Protein AF-A0A7R9UQ95-F1 (afdb_monomer)

Foldseek 3Di:
DAAEEDWLAPFQQAAQSCHHQDDPPCPRVDDFDKDQADFDPVHPVPPCPPPALVAAFDDPHDDHGQGDGNRIGTEGHADPPRLVVSLLSLLQVLLVRVVPVYYDYQDCADDGYLRNHPVSCCVSVSAPPPSPDDDPCSVCSCVCLVVLQKFKFFDPDFDPVLLLVLLVVLCPDPPDDDPLNPDDPVSCSLCSRVSLSVSCSVCVVVVDDSCSVPGIDMDGNVVDDDDPSVDPDDDDDDDPPDDPDDDDDDDDDDDD

Organism: Diacronema lutheri (NCBI:txid2081491)

Structure (mmCIF, N/CA/C/O backbone):
data_AF-A0A7R9UQ95-F1
#
_entry.id   AF-A0A7R9UQ95-F1
#
loop_
_atom_site.group_PDB
_atom_site.id
_atom_site.type_symbol
_atom_site.label_atom_id
_atom_site.label_alt_id
_atom_site.label_comp_id
_atom_site.label_asym_id
_atom_site.label_entity_id
_atom_site.label_seq_id
_atom_site.pdbx_PDB_ins_code
_atom_site.Cartn_x
_atom_site.Cartn_y
_atom_site.Cartn_z
_atom_site.occupancy
_atom_site.B_iso_or_equiv
_atom_site.auth_seq_id
_atom_site.auth_comp_id
_atom_site.auth_asym_id
_atom_site.auth_atom_id
_atom_site.pdbx_PDB_model_num
ATOM 1 N N . VAL A 1 1 ? -18.976 -2.034 -13.160 1.00 88.00 1 VAL A N 1
ATOM 2 C CA . VAL A 1 1 ? -17.780 -1.161 -13.051 1.00 88.00 1 VAL A CA 1
ATOM 3 C C . VAL A 1 1 ? -16.566 -2.061 -13.145 1.00 88.00 1 VAL A C 1
ATOM 5 O O . VAL A 1 1 ? -16.577 -3.102 -12.499 1.00 88.00 1 VAL A O 1
ATOM 8 N N . VAL A 1 2 ? -15.575 -1.698 -13.960 1.00 93.94 2 VAL A N 1
ATOM 9 C CA . VAL A 1 2 ? -14.297 -2.421 -14.075 1.00 93.94 2 VAL A CA 1
ATOM 10 C C . VAL A 1 2 ? -13.217 -1.595 -13.384 1.00 93.94 2 VAL A C 1
ATOM 12 O O . VAL A 1 2 ? -13.191 -0.376 -13.551 1.00 93.94 2 VAL A O 1
ATOM 15 N N . VAL A 1 3 ? -12.331 -2.241 -12.626 1.00 95.94 3 VAL A N 1
ATOM 16 C CA . VAL A 1 3 ? -11.159 -1.576 -12.039 1.00 95.94 3 VAL A CA 1
ATOM 17 C C . VAL A 1 3 ? -10.068 -1.485 -13.105 1.00 95.94 3 VAL A C 1
ATOM 19 O O . VAL A 1 3 ? -9.351 -2.451 -13.351 1.00 95.94 3 VAL A O 1
ATOM 22 N N . GLY A 1 4 ? -10.003 -0.342 -13.791 1.00 96.31 4 GLY A N 1
ATOM 23 C CA . GLY A 1 4 ? -9.143 -0.147 -14.964 1.00 96.31 4 GLY A CA 1
ATOM 24 C C . GLY A 1 4 ? -7.644 -0.121 -14.668 1.00 96.31 4 GLY A C 1
ATOM 25 O O . GLY A 1 4 ? -6.864 -0.485 -15.536 1.00 96.31 4 GLY A O 1
ATOM 26 N N . GLU A 1 5 ? -7.243 0.277 -13.461 1.00 97.38 5 GLU A N 1
ATOM 27 C CA . GLU A 1 5 ? -5.839 0.316 -13.050 1.00 97.38 5 GLU A CA 1
ATOM 28 C C . GLU A 1 5 ? -5.728 0.080 -11.542 1.00 97.38 5 GLU A C 1
ATOM 30 O O . GLU A 1 5 ? -6.484 0.646 -10.748 1.00 97.38 5 GLU A O 1
ATOM 35 N N . TRP A 1 6 ? -4.783 -0.770 -11.144 1.00 97.25 6 TRP A N 1
ATOM 36 C CA . TRP A 1 6 ? -4.369 -0.973 -9.756 1.00 97.25 6 TRP A CA 1
ATOM 37 C C . TRP A 1 6 ? -3.008 -1.676 -9.709 1.00 97.25 6 TRP A C 1
ATOM 39 O O . TRP A 1 6 ? -2.662 -2.411 -10.628 1.00 97.25 6 TRP A O 1
ATOM 49 N N . SER A 1 7 ? -2.260 -1.504 -8.621 1.00 97.69 7 SER A N 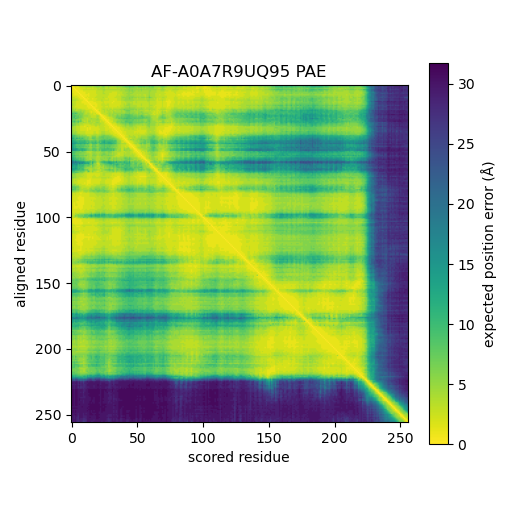1
ATOM 50 C CA . SER A 1 7 ? -0.977 -2.184 -8.390 1.00 97.69 7 SER A CA 1
ATOM 51 C C . SER A 1 7 ? -0.900 -2.760 -6.971 1.00 97.69 7 SER A C 1
ATOM 53 O O . SER A 1 7 ? -1.863 -2.681 -6.198 1.00 97.69 7 SER A O 1
ATOM 55 N N . LEU A 1 8 ? 0.235 -3.351 -6.597 1.00 97.06 8 LEU A N 1
ATOM 56 C CA . LEU A 1 8 ? 0.509 -3.819 -5.232 1.00 97.06 8 LEU A CA 1
ATOM 57 C C . LEU A 1 8 ? 1.325 -2.819 -4.408 1.00 97.06 8 LEU A C 1
ATOM 59 O O . LEU A 1 8 ? 1.652 -3.107 -3.258 1.00 97.06 8 LEU A O 1
ATOM 63 N N . ALA A 1 9 ? 1.650 -1.661 -4.980 1.00 94.94 9 ALA A N 1
ATOM 64 C CA . ALA A 1 9 ? 2.451 -0.657 -4.308 1.00 94.94 9 ALA A CA 1
ATOM 65 C C . ALA A 1 9 ? 1.693 -0.036 -3.129 1.00 94.94 9 ALA A C 1
ATOM 67 O O . ALA A 1 9 ? 0.482 0.201 -3.188 1.00 94.94 9 ALA A O 1
ATOM 68 N N . THR A 1 10 ? 2.426 0.202 -2.045 1.00 92.25 10 THR A N 1
ATOM 69 C CA . THR A 1 10 ? 1.928 0.800 -0.793 1.00 92.25 10 THR A CA 1
ATOM 70 C C . THR A 1 10 ? 2.664 2.085 -0.431 1.00 92.25 10 THR A C 1
ATOM 72 O O . THR A 1 10 ? 2.375 2.698 0.591 1.00 92.25 10 THR A O 1
ATOM 75 N N . ASP A 1 11 ? 3.635 2.463 -1.249 1.00 90.81 11 ASP A N 1
ATOM 76 C CA . ASP A 1 11 ? 4.406 3.687 -1.160 1.00 90.81 11 ASP A CA 1
ATOM 77 C C . ASP A 1 11 ? 4.623 4.223 -2.584 1.00 90.81 11 ASP A C 1
ATOM 79 O O . ASP A 1 11 ? 4.045 3.721 -3.552 1.00 90.81 11 ASP A O 1
ATOM 83 N N . ASN A 1 12 ? 5.397 5.293 -2.699 1.00 90.50 12 ASN A N 1
ATOM 84 C CA . ASN A 1 12 ? 5.690 5.956 -3.959 1.00 90.50 12 ASN A CA 1
ATOM 85 C C . ASN A 1 12 ? 7.206 6.068 -4.191 1.00 90.50 12 ASN A C 1
ATOM 87 O O . ASN A 1 12 ? 7.690 7.062 -4.739 1.00 90.50 12 ASN A O 1
ATOM 91 N N . CYS A 1 13 ? 7.948 5.073 -3.704 1.00 91.88 13 CYS A N 1
ATOM 92 C CA . CYS A 1 13 ? 9.399 5.028 -3.796 1.00 91.88 13 CYS A CA 1
ATOM 93 C C . CYS A 1 13 ? 9.913 4.595 -5.163 1.00 91.88 13 CYS A C 1
ATOM 95 O O . CYS A 1 13 ? 11.070 4.881 -5.474 1.00 91.88 13 CYS A O 1
ATOM 97 N N . ALA A 1 14 ? 9.058 3.961 -5.969 1.00 92.88 14 ALA A N 1
ATOM 98 C CA . ALA A 1 14 ? 9.357 3.640 -7.351 1.00 92.88 14 ALA A CA 1
ATOM 99 C C . ALA A 1 14 ? 9.972 4.833 -8.093 1.00 92.88 14 ALA A C 1
ATOM 101 O O . ALA A 1 14 ? 9.391 5.925 -8.156 1.00 92.88 14 ALA A O 1
ATOM 102 N N . MET A 1 15 ? 11.171 4.614 -8.637 1.00 91.50 15 MET A N 1
ATOM 103 C CA . MET A 1 15 ? 11.940 5.662 -9.298 1.00 91.50 15 MET A CA 1
ATOM 104 C C . MET A 1 15 ? 11.117 6.325 -10.403 1.00 91.50 15 MET A C 1
ATOM 106 O O . MET A 1 15 ? 10.600 5.665 -11.304 1.00 91.50 15 MET A O 1
ATOM 110 N N . TRP A 1 16 ? 11.010 7.649 -10.321 1.00 90.69 16 TRP A N 1
ATOM 111 C CA . TRP A 1 16 ? 10.299 8.509 -11.267 1.00 90.69 16 TRP A CA 1
ATOM 112 C C . TRP A 1 16 ? 8.799 8.247 -11.417 1.00 90.69 16 TRP A C 1
ATOM 114 O O . TRP A 1 16 ? 8.189 8.741 -12.366 1.00 90.69 16 TRP A O 1
ATOM 124 N N . LEU A 1 17 ? 8.172 7.543 -10.469 1.00 91.38 17 LEU A N 1
ATOM 125 C CA . LEU A 1 17 ? 6.725 7.305 -10.474 1.00 91.38 17 LEU A CA 1
ATOM 126 C C . LEU A 1 17 ? 5.919 8.609 -10.576 1.00 91.38 17 LEU A C 1
ATOM 128 O O . LEU A 1 17 ? 4.918 8.671 -11.284 1.00 91.38 17 LEU A O 1
ATOM 132 N N . ASN A 1 18 ? 6.382 9.651 -9.885 1.00 89.44 18 ASN A N 1
ATOM 133 C CA . ASN A 1 18 ? 5.732 10.961 -9.839 1.00 89.44 18 ASN A CA 1
ATOM 134 C C . ASN A 1 18 ? 6.322 11.973 -10.837 1.00 89.44 18 ASN A C 1
ATOM 136 O O . ASN A 1 18 ? 5.889 13.124 -10.862 1.00 89.44 18 ASN A O 1
ATOM 140 N N . GLY A 1 19 ? 7.284 11.558 -11.664 1.00 87.94 19 GLY A N 1
ATOM 141 C CA . GLY A 1 19 ? 7.957 12.412 -12.638 1.00 87.94 19 GLY A CA 1
ATOM 142 C C . GLY A 1 19 ? 9.456 12.133 -12.736 1.00 87.94 19 GLY A C 1
ATOM 143 O O . GLY A 1 19 ? 10.094 11.683 -11.787 1.00 87.94 19 GLY A O 1
ATOM 144 N N . SER A 1 20 ? 10.035 12.413 -13.904 1.00 87.94 20 SER A N 1
ATOM 145 C CA . SER A 1 20 ? 11.472 12.237 -14.149 1.00 87.94 20 SER A CA 1
ATOM 146 C C . SER A 1 20 ? 12.301 13.064 -13.166 1.00 87.94 20 SER A C 1
ATOM 148 O O . SER A 1 20 ? 12.208 14.289 -13.176 1.00 87.94 20 SER A O 1
ATOM 150 N N . ASN A 1 21 ? 13.139 12.393 -12.367 1.00 86.31 21 ASN A N 1
ATOM 151 C CA . ASN A 1 21 ? 13.945 12.986 -11.290 1.00 86.31 21 ASN A CA 1
ATOM 152 C C . ASN A 1 21 ? 13.140 13.917 -10.367 1.00 86.31 21 ASN A C 1
ATOM 154 O O . ASN A 1 21 ? 13.656 14.931 -9.891 1.00 86.31 21 ASN A O 1
ATOM 158 N N . ASP A 1 22 ? 11.867 13.587 -10.141 1.00 86.25 22 ASP A N 1
ATOM 159 C CA . ASP A 1 22 ? 10.954 14.399 -9.350 1.00 86.25 22 ASP A CA 1
ATOM 160 C C . ASP A 1 22 ? 10.088 13.536 -8.433 1.00 86.25 22 ASP A C 1
ATOM 162 O O . ASP A 1 22 ? 9.817 12.359 -8.682 1.00 86.25 22 ASP A O 1
ATOM 166 N N . ASN A 1 23 ? 9.624 14.159 -7.362 1.00 84.44 23 ASN A N 1
ATOM 167 C CA . ASN A 1 23 ? 8.557 13.665 -6.525 1.00 84.44 23 ASN A CA 1
ATOM 168 C C . ASN A 1 23 ? 7.659 14.840 -6.121 1.00 84.44 23 ASN A C 1
ATOM 170 O O . ASN A 1 23 ? 8.091 15.990 -6.100 1.00 84.44 23 ASN A O 1
ATOM 174 N N . LEU A 1 24 ? 6.409 14.569 -5.760 1.00 82.06 24 LEU A N 1
ATOM 175 C CA . LEU A 1 24 ? 5.539 15.626 -5.247 1.00 82.06 24 LEU A CA 1
ATOM 176 C C . LEU A 1 24 ? 6.116 16.196 -3.933 1.00 82.06 24 LEU A C 1
ATOM 178 O O . LEU A 1 24 ? 6.707 15.449 -3.149 1.00 82.06 24 LEU A O 1
ATOM 182 N N . PRO A 1 25 ? 5.936 17.494 -3.629 1.00 82.62 25 PRO A N 1
ATOM 183 C CA . PRO A 1 25 ? 6.355 18.047 -2.344 1.00 82.62 25 PRO A CA 1
ATOM 184 C C . PRO A 1 25 ? 5.788 17.249 -1.160 1.00 82.62 25 PRO A C 1
ATOM 186 O O . PRO A 1 25 ? 4.591 16.968 -1.107 1.00 82.62 25 PRO A O 1
ATOM 189 N N . GLY A 1 26 ? 6.650 16.889 -0.204 1.00 80.06 26 GLY A N 1
ATOM 190 C CA . GLY A 1 26 ? 6.284 16.044 0.942 1.00 80.06 26 GLY A CA 1
ATOM 191 C C . GLY A 1 26 ? 6.351 14.537 0.676 1.00 80.06 26 GLY A C 1
ATOM 192 O O . GLY A 1 26 ? 6.006 13.756 1.559 1.00 80.06 26 GLY A O 1
ATOM 193 N N . TYR A 1 27 ? 6.816 14.135 -0.507 1.00 83.25 27 TYR A N 1
ATOM 194 C CA . TYR A 1 27 ? 7.020 12.746 -0.882 1.00 83.25 27 TYR A CA 1
ATOM 195 C C . TYR A 1 27 ? 8.497 12.439 -1.214 1.00 83.25 27 TYR A C 1
ATOM 197 O O . TYR A 1 27 ? 9.224 13.330 -1.662 1.00 83.25 27 TYR A O 1
ATOM 205 N N . PRO A 1 28 ? 8.943 11.178 -1.050 1.00 83.81 28 PRO A N 1
ATOM 206 C CA . PRO A 1 28 ? 8.192 10.049 -0.495 1.00 83.81 28 PRO A CA 1
ATOM 207 C C . PRO A 1 28 ? 7.923 10.225 1.008 1.00 83.81 28 PRO A C 1
ATOM 209 O O . PRO A 1 28 ? 8.722 10.814 1.728 1.00 83.81 28 PRO A O 1
ATOM 212 N N . VAL A 1 29 ? 6.771 9.736 1.480 1.00 81.00 29 VAL A N 1
ATOM 213 C CA . VAL A 1 29 ? 6.376 9.841 2.906 1.00 81.00 29 VAL A CA 1
ATOM 214 C C . VAL A 1 29 ? 7.175 8.864 3.779 1.00 81.00 29 VAL A C 1
ATOM 216 O O . VAL A 1 29 ? 7.261 9.019 4.995 1.00 81.00 29 VAL A O 1
ATOM 219 N N . VAL A 1 30 ? 7.768 7.846 3.156 1.00 85.06 30 VAL A N 1
ATOM 220 C CA . VAL A 1 30 ? 8.596 6.829 3.803 1.00 85.06 30 VAL A CA 1
ATOM 221 C C . VAL A 1 30 ? 10.005 6.844 3.225 1.00 85.06 30 VAL A C 1
ATOM 223 O O . VAL A 1 30 ? 10.204 7.182 2.060 1.00 85.06 30 VAL A O 1
ATOM 226 N N . ASP A 1 31 ? 10.980 6.413 4.025 1.00 88.38 31 ASP A N 1
ATOM 227 C CA . ASP A 1 31 ? 12.337 6.182 3.534 1.00 88.38 31 ASP A CA 1
ATOM 228 C C . ASP A 1 31 ? 12.359 5.013 2.542 1.00 88.38 31 ASP A C 1
ATOM 230 O O . ASP A 1 31 ? 12.016 3.878 2.892 1.00 88.38 31 ASP A O 1
ATOM 234 N N . CYS A 1 32 ? 12.779 5.295 1.311 1.00 91.62 32 CYS A N 1
ATOM 235 C CA . CYS A 1 32 ? 12.860 4.309 0.239 1.00 91.62 32 CYS A CA 1
ATOM 236 C C . CYS A 1 32 ? 14.058 3.374 0.385 1.00 91.62 32 CYS A C 1
ATOM 238 O O . CYS A 1 32 ? 15.106 3.747 0.928 1.00 91.62 32 CYS A O 1
ATOM 240 N N . ALA A 1 33 ? 13.916 2.167 -0.163 1.00 93.06 33 ALA A N 1
ATOM 241 C CA . ALA A 1 33 ? 15.043 1.271 -0.356 1.00 93.06 33 ALA A CA 1
ATOM 242 C C . ALA A 1 33 ? 15.836 1.662 -1.610 1.00 93.06 33 ALA A C 1
ATOM 244 O O . ALA A 1 33 ? 15.404 2.487 -2.412 1.00 93.06 33 ALA A O 1
ATOM 245 N N . TRP A 1 34 ? 17.029 1.085 -1.752 1.00 92.62 34 TRP A N 1
ATOM 246 C CA . TRP A 1 34 ? 17.948 1.387 -2.843 1.00 92.62 34 TRP A CA 1
ATOM 247 C C . TRP A 1 34 ? 18.516 0.095 -3.407 1.00 92.62 34 TRP A C 1
ATOM 249 O O . TRP A 1 34 ? 18.955 -0.779 -2.657 1.00 92.62 34 TRP A O 1
ATOM 259 N N . VAL A 1 35 ? 18.549 -0.005 -4.730 1.00 93.75 35 VAL A N 1
ATOM 260 C CA . VAL A 1 35 ? 19.215 -1.094 -5.454 1.00 93.75 35 VAL A CA 1
ATOM 261 C C . VAL A 1 35 ? 20.252 -0.519 -6.394 1.00 93.75 35 VAL A C 1
ATOM 263 O O . VAL A 1 35 ? 20.208 0.658 -6.752 1.00 93.75 35 VAL A O 1
ATOM 266 N N . ARG A 1 36 ? 21.211 -1.345 -6.801 1.00 92.81 36 ARG A N 1
ATOM 267 C CA . ARG A 1 36 ? 22.157 -0.935 -7.828 1.00 92.81 36 ARG A CA 1
ATOM 268 C C . ARG A 1 36 ? 21.388 -0.665 -9.122 1.00 92.81 36 ARG A C 1
ATOM 270 O O . ARG A 1 36 ? 20.613 -1.520 -9.546 1.00 92.81 36 ARG A O 1
ATOM 277 N N . CYS A 1 37 ? 21.595 0.503 -9.729 1.00 90.56 37 CYS A N 1
ATOM 278 C CA . CYS A 1 37 ? 20.942 0.811 -10.995 1.00 90.56 37 CYS A CA 1
ATOM 279 C C . CYS A 1 37 ? 21.352 -0.218 -12.062 1.00 90.56 37 CYS A C 1
ATOM 281 O O . CYS A 1 37 ? 22.528 -0.603 -12.113 1.00 90.56 37 CYS A O 1
ATOM 283 N N . PRO A 1 38 ? 20.406 -0.671 -12.900 1.00 89.00 38 PRO A N 1
ATOM 284 C CA . PRO A 1 38 ? 20.689 -1.649 -13.933 1.00 89.00 38 PRO A CA 1
ATOM 285 C C . PRO A 1 38 ? 21.594 -1.034 -15.011 1.00 89.00 38 PRO A C 1
ATOM 287 O O . PRO A 1 38 ? 21.645 0.194 -15.159 1.00 89.00 38 PRO A O 1
ATOM 290 N N . PRO A 1 39 ? 22.318 -1.867 -15.774 1.00 86.62 39 PRO A N 1
ATOM 291 C CA . PRO A 1 39 ? 23.033 -1.386 -16.944 1.00 86.62 39 PRO A CA 1
ATOM 292 C C . PRO A 1 39 ? 22.049 -0.777 -17.959 1.00 86.62 39 PRO A C 1
ATOM 294 O O . PRO A 1 39 ? 20.903 -1.230 -18.047 1.00 86.62 39 PRO A O 1
ATOM 297 N N . PRO A 1 40 ? 22.476 0.230 -18.740 1.00 85.25 40 PRO A N 1
ATOM 298 C CA . PRO A 1 40 ? 21.649 0.804 -19.794 1.00 85.25 40 PRO A CA 1
ATOM 299 C C . PRO A 1 40 ? 21.191 -0.258 -20.789 1.00 85.25 40 PRO A C 1
ATOM 301 O O . PRO A 1 40 ? 21.988 -1.069 -21.263 1.00 85.25 40 PRO A O 1
ATOM 304 N N . TYR A 1 41 ? 19.918 -0.192 -21.178 1.00 82.38 41 TYR A N 1
ATOM 305 C CA . TYR A 1 41 ? 19.364 -1.066 -22.211 1.00 82.38 41 TYR A CA 1
ATOM 306 C C . TYR A 1 41 ? 20.105 -0.929 -23.555 1.00 82.38 41 TYR A C 1
ATOM 308 O O . TYR A 1 41 ? 20.250 -1.912 -24.277 1.00 82.38 41 TYR A O 1
ATOM 316 N N . MET A 1 42 ? 20.611 0.269 -23.877 1.00 85.62 42 MET A N 1
ATOM 317 C CA . MET A 1 42 ? 21.339 0.540 -25.126 1.00 85.62 42 MET A CA 1
ATOM 318 C C . MET A 1 42 ? 22.865 0.335 -25.008 1.00 85.62 42 MET A C 1
ATOM 320 O O . MET A 1 42 ? 23.587 0.643 -25.952 1.00 85.62 42 MET A O 1
ATOM 324 N N . GLY A 1 43 ? 23.366 -0.187 -23.880 1.00 84.06 43 GLY A N 1
ATOM 325 C CA . GLY A 1 43 ? 24.800 -0.385 -23.631 1.00 84.06 43 GLY A CA 1
ATOM 326 C C . GLY A 1 43 ? 25.563 0.892 -23.243 1.00 84.06 43 GLY A C 1
ATOM 327 O O . GLY A 1 43 ? 24.968 1.949 -23.033 1.00 84.06 43 GLY A O 1
ATOM 328 N N . ASP A 1 44 ? 26.891 0.782 -23.139 1.00 81.81 44 ASP A N 1
ATOM 329 C CA . ASP A 1 44 ? 27.788 1.818 -22.582 1.00 81.81 44 ASP A CA 1
ATOM 330 C C . ASP A 1 44 ? 27.833 3.125 -23.392 1.00 81.81 44 ASP A C 1
ATOM 332 O O . ASP A 1 44 ? 28.317 4.150 -22.916 1.00 81.81 44 ASP A O 1
ATOM 336 N N . GLU A 1 45 ? 27.327 3.108 -24.625 1.00 82.94 45 GLU A N 1
ATOM 337 C CA . GLU A 1 45 ? 27.243 4.295 -25.479 1.00 82.94 45 GLU A CA 1
ATOM 338 C C . GLU A 1 45 ? 26.085 5.225 -25.081 1.00 82.94 45 GLU A C 1
ATOM 340 O O . GLU A 1 45 ? 26.027 6.365 -25.546 1.00 82.94 45 GLU A O 1
ATOM 345 N N . GLN A 1 46 ? 25.159 4.765 -24.228 1.00 85.00 46 GLN A N 1
ATOM 346 C CA . GLN A 1 46 ? 24.009 5.551 -23.792 1.00 85.00 46 GLN A CA 1
ATOM 347 C C . GLN A 1 46 ? 24.461 6.735 -22.915 1.00 85.00 46 GLN A C 1
ATOM 349 O O . GLN A 1 46 ? 24.941 6.527 -21.797 1.00 85.00 46 GLN A O 1
ATOM 354 N N . PRO A 1 47 ? 24.278 7.995 -23.359 1.00 82.06 47 PRO A N 1
ATOM 355 C CA . PRO A 1 47 ? 24.763 9.147 -22.610 1.00 82.06 47 PRO A CA 1
ATOM 356 C C . PRO A 1 47 ? 24.138 9.228 -21.216 1.00 82.06 47 PRO A C 1
ATOM 358 O O . PRO A 1 47 ? 22.919 9.155 -21.066 1.00 82.06 47 PRO A O 1
ATOM 361 N N . GLY A 1 48 ? 24.977 9.414 -20.195 1.00 77.50 48 GLY A N 1
ATOM 362 C CA . GLY A 1 48 ? 24.525 9.544 -18.807 1.00 77.50 48 GLY A CA 1
ATOM 363 C C . GLY A 1 48 ? 24.027 8.240 -18.175 1.00 77.50 48 GLY A C 1
ATOM 364 O O . GLY A 1 48 ? 23.358 8.296 -17.146 1.00 77.50 48 GLY A O 1
ATOM 365 N N . CYS A 1 49 ? 24.321 7.080 -18.772 1.00 80.31 49 CYS A N 1
ATOM 366 C CA . CYS A 1 49 ? 24.011 5.771 -18.205 1.00 80.31 49 CYS A CA 1
ATOM 367 C C . CYS A 1 49 ? 25.240 4.833 -18.251 1.00 80.31 49 CYS A C 1
ATOM 369 O O . CYS A 1 49 ? 25.972 4.855 -19.236 1.00 80.31 49 CYS A O 1
ATOM 371 N N . PRO A 1 50 ? 25.455 3.985 -17.226 1.00 80.25 50 PRO A N 1
ATOM 372 C CA . PRO A 1 50 ? 24.731 3.969 -15.954 1.00 80.25 50 PRO A CA 1
ATOM 373 C C . PRO A 1 50 ? 24.984 5.259 -15.148 1.00 80.25 50 PRO A C 1
ATOM 375 O O . PRO A 1 50 ? 25.921 6.000 -15.455 1.00 80.25 50 PRO A O 1
ATOM 378 N N . PRO A 1 51 ? 24.160 5.559 -14.129 1.00 85.31 51 PRO A N 1
ATOM 379 C CA . PRO A 1 51 ? 24.392 6.724 -13.286 1.00 85.31 51 PRO A CA 1
ATOM 380 C C . PRO A 1 51 ? 25.792 6.684 -12.663 1.00 85.31 51 PRO A C 1
ATOM 382 O O . PRO A 1 51 ? 26.196 5.677 -12.082 1.00 85.31 51 PRO A O 1
ATOM 385 N N . ASP A 1 52 ? 26.509 7.802 -12.769 1.00 85.12 52 ASP A N 1
ATOM 386 C CA . ASP A 1 52 ? 27.862 7.985 -12.233 1.00 85.12 52 ASP A CA 1
ATOM 387 C C . ASP A 1 52 ? 27.940 7.648 -10.730 1.00 85.12 52 ASP A C 1
ATOM 389 O O . ASP A 1 52 ? 27.189 8.188 -9.911 1.00 85.12 52 ASP A O 1
ATOM 393 N N . GLU A 1 53 ? 28.866 6.760 -10.367 1.00 89.94 53 GLU A N 1
ATOM 394 C CA . GLU A 1 53 ? 29.073 6.295 -8.993 1.00 89.94 53 GLU A CA 1
ATOM 395 C C . GLU A 1 53 ? 29.650 7.358 -8.061 1.00 89.94 53 GLU A C 1
ATOM 397 O O . GLU A 1 53 ? 29.459 7.280 -6.850 1.00 89.94 53 GLU A O 1
ATOM 402 N N . ALA A 1 54 ? 30.346 8.357 -8.603 1.00 89.75 54 ALA A N 1
ATOM 403 C CA . ALA A 1 54 ? 30.970 9.414 -7.819 1.00 89.75 54 ALA A CA 1
ATOM 404 C C . ALA A 1 54 ? 30.017 10.588 -7.542 1.00 89.75 54 ALA A C 1
ATOM 406 O O . ALA A 1 54 ? 30.354 11.485 -6.765 1.00 89.75 54 ALA A O 1
ATOM 407 N N . LYS A 1 55 ? 28.835 10.612 -8.172 1.00 88.19 55 LYS A N 1
ATOM 408 C CA . LYS A 1 55 ? 27.905 11.745 -8.099 1.00 88.19 55 LYS A CA 1
ATOM 409 C C . LYS A 1 55 ? 26.714 11.457 -7.199 1.00 88.19 55 LYS A C 1
ATOM 411 O O . LYS A 1 55 ? 26.022 10.457 -7.366 1.00 88.19 55 LYS A O 1
ATOM 416 N N . ALA A 1 56 ? 26.458 12.400 -6.292 1.00 86.25 56 ALA A N 1
ATOM 417 C CA . ALA A 1 56 ? 25.348 12.346 -5.353 1.00 86.25 56 ALA A CA 1
ATOM 418 C C . ALA A 1 56 ? 23.995 12.397 -6.060 1.00 86.25 56 ALA A C 1
ATOM 420 O O . ALA A 1 56 ? 23.244 11.457 -5.956 1.00 86.25 56 ALA A O 1
ATOM 421 N N . GLU A 1 57 ? 23.675 13.436 -6.820 1.00 84.25 57 GLU A N 1
ATOM 422 C CA . GLU A 1 57 ? 22.425 13.488 -7.582 1.00 84.25 57 GLU A CA 1
ATOM 423 C C . GLU A 1 57 ? 22.744 13.949 -9.000 1.00 84.25 57 GLU A C 1
ATOM 425 O O . GLU A 1 57 ? 23.621 14.794 -9.208 1.00 84.25 57 GLU A O 1
ATOM 430 N N . GLN A 1 58 ? 22.072 13.361 -9.989 1.00 77.25 58 GLN A N 1
ATOM 431 C CA . GLN A 1 58 ? 22.303 13.646 -11.405 1.00 77.25 58 GLN A CA 1
ATOM 432 C C . GLN A 1 58 ? 21.048 14.252 -12.026 1.00 77.25 58 GLN A C 1
ATOM 434 O O . GLN A 1 58 ? 19.982 13.645 -12.012 1.00 77.25 58 GLN A O 1
ATOM 439 N N . GLY A 1 59 ? 21.184 15.484 -12.522 1.00 71.38 59 GLY A N 1
ATOM 440 C CA . GLY A 1 59 ? 20.078 16.246 -13.090 1.00 71.38 59 GLY A CA 1
ATOM 441 C C . GLY A 1 59 ? 19.651 15.753 -14.480 1.00 71.38 59 GLY A C 1
ATOM 442 O O . GLY A 1 59 ? 20.330 14.910 -15.071 1.00 71.38 59 GLY A O 1
ATOM 443 N N . PRO A 1 60 ? 18.557 16.305 -15.037 1.00 74.88 60 PRO A N 1
ATOM 444 C CA . PRO A 1 60 ? 17.760 17.428 -14.515 1.00 74.88 60 PRO A CA 1
ATOM 445 C C . PRO A 1 60 ? 16.979 17.061 -13.247 1.00 74.88 60 PRO A C 1
ATOM 447 O O . PRO A 1 60 ? 16.645 15.899 -13.086 1.00 74.88 60 PRO A O 1
ATOM 450 N N . PHE A 1 61 ? 16.706 18.021 -12.358 1.00 79.94 61 PHE A N 1
ATOM 451 C CA . PHE A 1 61 ? 15.982 17.792 -11.099 1.00 79.94 61 PHE A CA 1
ATOM 452 C C . PHE A 1 61 ? 14.595 18.421 -11.140 1.00 79.94 61 PHE A C 1
ATOM 454 O O . PHE A 1 61 ? 14.429 19.520 -11.675 1.00 79.94 61 PHE A O 1
ATOM 461 N N . GLY A 1 62 ? 13.628 17.739 -10.540 1.00 75.62 62 GLY A N 1
ATOM 462 C CA . GLY A 1 62 ? 12.341 18.316 -10.199 1.00 75.62 62 GLY A CA 1
ATOM 463 C C . GLY A 1 62 ? 12.331 18.965 -8.813 1.00 75.62 62 GLY A C 1
ATOM 464 O O . GLY A 1 62 ? 13.342 19.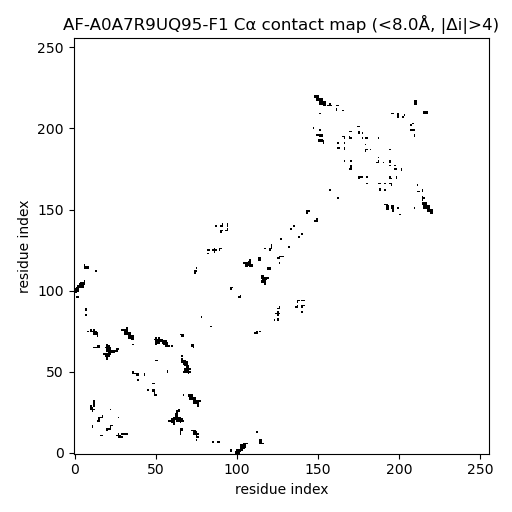466 -8.321 1.00 75.62 62 GLY A O 1
ATOM 465 N N . THR A 1 63 ? 11.160 18.977 -8.188 1.00 77.56 63 THR A N 1
ATOM 466 C CA . THR A 1 63 ? 10.897 19.548 -6.861 1.00 77.56 63 THR A CA 1
ATOM 467 C C . THR A 1 63 ? 11.117 18.582 -5.692 1.00 77.56 63 THR A C 1
ATOM 469 O O . THR A 1 63 ? 11.363 19.039 -4.575 1.00 77.56 63 THR A O 1
ATOM 472 N N . GLY A 1 64 ? 11.031 17.272 -5.925 1.00 75.06 64 GLY A N 1
ATOM 473 C CA . GLY A 1 64 ? 11.167 16.225 -4.912 1.00 75.06 64 GLY A CA 1
ATOM 474 C C . GLY A 1 64 ? 12.254 15.196 -5.225 1.00 75.06 64 GLY A C 1
ATOM 475 O O . GLY A 1 64 ? 12.810 15.144 -6.321 1.00 75.06 64 GLY A O 1
ATOM 476 N N . MET A 1 65 ? 12.565 14.353 -4.237 1.00 75.50 65 MET A N 1
ATOM 477 C CA . MET A 1 65 ? 13.654 13.377 -4.326 1.00 75.50 65 MET A CA 1
ATOM 478 C C . MET A 1 65 ? 13.161 12.054 -4.939 1.00 75.50 65 MET A C 1
ATOM 480 O O . MET A 1 65 ? 12.418 11.302 -4.307 1.00 75.50 65 MET A O 1
ATOM 484 N N . SER A 1 66 ? 13.592 11.760 -6.169 1.00 82.38 66 SER A N 1
ATOM 485 C CA . SER A 1 66 ? 13.414 10.455 -6.843 1.00 82.38 66 SER A CA 1
ATOM 486 C C . SER A 1 66 ? 14.589 10.126 -7.785 1.00 82.38 66 SER A C 1
ATOM 488 O O . SER A 1 66 ? 14.460 9.395 -8.762 1.00 82.38 66 SER A O 1
ATOM 490 N N . THR A 1 67 ? 15.755 10.714 -7.524 1.00 86.69 67 THR A N 1
ATOM 491 C CA . THR A 1 67 ? 16.900 10.698 -8.444 1.00 86.69 67 THR A CA 1
ATOM 492 C C . THR A 1 67 ? 17.881 9.571 -8.103 1.00 86.69 67 THR A C 1
ATOM 494 O O . THR A 1 67 ? 18.140 9.333 -6.918 1.00 86.69 67 THR A O 1
ATOM 497 N N . PRO A 1 68 ? 18.485 8.902 -9.106 1.00 89.62 68 PRO A N 1
ATOM 498 C CA . PRO A 1 68 ? 19.625 8.022 -8.879 1.00 89.62 68 PRO A CA 1
ATOM 499 C C . PRO A 1 68 ? 20.786 8.729 -8.171 1.00 89.62 68 PRO A C 1
ATOM 501 O O . PRO A 1 68 ? 21.138 9.861 -8.511 1.00 89.62 68 PRO A O 1
ATOM 504 N N . ARG A 1 69 ? 21.437 8.033 -7.236 1.00 89.69 69 ARG A N 1
ATOM 505 C CA . ARG A 1 69 ? 22.583 8.553 -6.482 1.00 89.69 69 ARG A CA 1
ATOM 506 C C . ARG A 1 69 ? 23.697 7.549 -6.329 1.00 89.69 69 ARG A C 1
ATOM 508 O O . ARG A 1 69 ? 23.451 6.420 -5.923 1.00 89.69 69 ARG A O 1
ATOM 515 N N . TYR A 1 70 ? 24.926 7.956 -6.622 1.00 92.19 70 TYR A N 1
ATOM 516 C CA . TYR A 1 70 ? 26.111 7.107 -6.491 1.00 92.19 70 TYR A CA 1
ATOM 517 C C . TYR A 1 70 ? 25.959 5.742 -7.205 1.00 92.19 70 TYR A C 1
ATOM 519 O O . TYR A 1 70 ? 26.415 4.707 -6.717 1.00 92.19 70 TYR A O 1
ATOM 527 N N . GLY A 1 71 ? 25.264 5.719 -8.349 1.00 90.06 71 GLY A N 1
ATOM 528 C CA . GLY A 1 71 ? 24.927 4.492 -9.087 1.00 90.06 71 GLY A CA 1
ATOM 529 C C . GLY A 1 71 ? 23.823 3.616 -8.462 1.00 90.06 71 GLY A C 1
ATOM 530 O O . GLY A 1 71 ? 23.639 2.472 -8.881 1.00 90.06 71 GLY A O 1
ATOM 531 N N . TRP A 1 72 ? 23.091 4.122 -7.467 1.00 92.19 72 TRP A N 1
ATOM 532 C CA . TRP A 1 72 ? 21.943 3.471 -6.829 1.00 92.19 72 TRP A CA 1
ATOM 533 C C . TRP A 1 72 ? 20.627 4.129 -7.231 1.00 92.19 72 TRP A C 1
ATOM 535 O O . TRP A 1 72 ? 20.537 5.351 -7.326 1.00 92.19 72 TRP A O 1
ATOM 545 N N . CYS A 1 73 ? 19.600 3.310 -7.420 1.00 92.00 73 CYS A N 1
ATOM 546 C CA . CYS A 1 73 ? 18.262 3.708 -7.826 1.00 92.00 73 CYS A CA 1
ATOM 547 C C . CYS A 1 73 ? 17.294 3.464 -6.657 1.00 92.00 73 CYS A C 1
ATOM 549 O O . CYS A 1 73 ? 17.399 2.413 -6.010 1.00 92.00 73 CYS A O 1
ATOM 551 N N . PRO A 1 74 ? 16.394 4.416 -6.350 1.00 92.50 74 PRO A N 1
ATOM 552 C CA . PRO A 1 74 ? 15.388 4.214 -5.319 1.00 92.50 74 PRO A CA 1
ATOM 553 C C . PRO A 1 74 ? 14.362 3.180 -5.790 1.00 92.50 74 PRO A C 1
ATOM 555 O O . PRO A 1 74 ? 14.023 3.146 -6.971 1.00 92.50 74 PRO A O 1
ATOM 558 N N . VAL A 1 75 ? 13.893 2.345 -4.865 1.00 93.88 75 VAL A N 1
ATOM 559 C CA . VAL A 1 75 ? 12.837 1.351 -5.102 1.00 93.88 75 VAL A CA 1
ATOM 560 C C . VAL A 1 75 ? 11.886 1.267 -3.916 1.00 93.88 75 VAL A C 1
ATOM 562 O O . VAL A 1 75 ? 12.203 1.757 -2.821 1.00 93.88 75 VAL A O 1
ATOM 565 N N . ASP A 1 76 ? 10.744 0.611 -4.127 1.00 92.25 76 ASP A N 1
ATOM 566 C CA . ASP A 1 76 ? 9.749 0.312 -3.093 1.00 92.25 76 ASP A CA 1
ATOM 567 C C . ASP A 1 76 ? 10.387 -0.173 -1.779 1.00 92.25 76 ASP A C 1
ATOM 569 O O . ASP A 1 76 ? 11.315 -0.994 -1.756 1.00 92.25 76 ASP A O 1
ATOM 573 N N . ARG A 1 77 ? 9.863 0.305 -0.644 1.00 90.38 77 ARG A N 1
ATOM 574 C CA . ARG A 1 77 ? 10.370 -0.099 0.669 1.00 90.38 77 ARG A CA 1
ATOM 575 C C . ARG A 1 77 ? 9.917 -1.537 0.976 1.00 90.38 77 ARG A C 1
ATOM 577 O O . ARG A 1 77 ? 8.709 -1.796 1.030 1.00 90.38 77 ARG A O 1
ATOM 584 N N . PRO A 1 78 ? 10.839 -2.483 1.246 1.00 86.50 78 PRO A N 1
ATOM 585 C CA . PRO A 1 78 ? 10.458 -3.818 1.674 1.00 86.50 78 PRO A CA 1
ATOM 586 C C . PRO A 1 78 ? 9.999 -3.797 3.134 1.00 86.50 78 PRO A C 1
ATOM 588 O O . PRO A 1 78 ? 10.558 -3.101 3.987 1.00 86.50 78 PRO A O 1
ATOM 591 N N . TRP A 1 79 ? 8.988 -4.603 3.429 1.00 83.50 79 TRP A N 1
ATOM 592 C CA . TRP A 1 79 ? 8.495 -4.844 4.781 1.00 83.50 79 TRP A CA 1
ATOM 593 C C . TRP A 1 79 ? 9.166 -6.107 5.357 1.00 83.50 79 TRP A C 1
ATOM 595 O O . TRP A 1 79 ? 9.603 -6.963 4.588 1.00 83.50 79 TRP A O 1
ATOM 605 N N . PRO A 1 80 ? 9.238 -6.288 6.692 1.00 84.81 80 PRO A N 1
ATOM 606 C CA . PRO A 1 80 ? 9.825 -7.498 7.287 1.00 84.81 80 PRO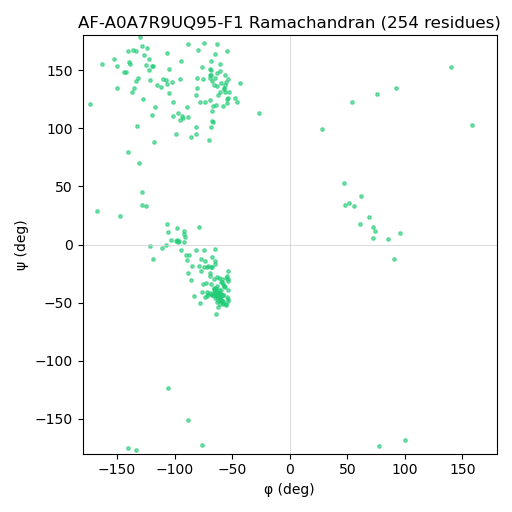 A CA 1
ATOM 607 C C . PRO A 1 80 ? 9.216 -8.823 6.791 1.00 84.81 80 PRO A C 1
ATOM 609 O O . PRO A 1 80 ? 9.895 -9.843 6.784 1.00 84.81 80 PRO A O 1
ATOM 612 N N . ASP A 1 81 ? 7.953 -8.796 6.359 1.00 88.44 81 ASP A N 1
ATOM 613 C CA . ASP A 1 81 ? 7.209 -9.921 5.776 1.00 88.44 81 ASP A CA 1
ATOM 614 C C . ASP A 1 81 ? 6.587 -9.500 4.427 1.00 88.44 81 ASP A C 1
ATOM 616 O O . ASP A 1 81 ? 5.392 -9.682 4.182 1.00 88.44 81 ASP A O 1
ATOM 620 N N . ASP A 1 82 ? 7.383 -8.825 3.584 1.00 91.19 82 ASP A N 1
ATOM 621 C CA . ASP A 1 82 ? 6.913 -8.157 2.360 1.00 91.19 82 ASP A CA 1
ATOM 622 C C . ASP A 1 82 ? 6.145 -9.095 1.432 1.00 91.19 82 ASP A C 1
ATOM 624 O O . ASP A 1 82 ? 5.062 -8.739 0.973 1.00 91.19 82 ASP A O 1
ATOM 628 N N . ASP A 1 83 ? 6.649 -10.310 1.202 1.00 94.44 83 ASP A N 1
ATOM 629 C CA . ASP A 1 83 ? 6.012 -11.251 0.282 1.00 94.44 83 ASP A CA 1
ATOM 630 C C . ASP A 1 83 ? 4.634 -11.698 0.784 1.00 94.44 83 ASP A C 1
ATOM 632 O O . ASP A 1 83 ? 3.655 -11.675 0.031 1.00 94.44 83 ASP A O 1
ATOM 636 N N . ALA A 1 84 ? 4.506 -12.067 2.064 1.00 92.69 84 ALA A N 1
ATOM 637 C CA . ALA A 1 84 ? 3.217 -12.501 2.592 1.00 92.69 84 ALA A CA 1
ATOM 638 C C . ALA A 1 84 ? 2.261 -11.320 2.812 1.00 92.69 84 ALA A C 1
ATOM 640 O O . ALA A 1 84 ? 1.049 -11.469 2.643 1.00 92.69 84 ALA A O 1
ATOM 641 N N . ALA A 1 85 ? 2.760 -10.138 3.188 1.00 91.38 85 ALA A N 1
ATOM 642 C CA . ALA A 1 85 ? 1.958 -8.915 3.253 1.00 91.38 85 ALA A CA 1
ATOM 643 C C . ALA A 1 85 ? 1.417 -8.532 1.866 1.00 91.38 85 ALA A C 1
ATOM 645 O O . ALA A 1 85 ? 0.212 -8.326 1.708 1.00 91.38 85 ALA A O 1
ATOM 646 N N . THR A 1 86 ? 2.277 -8.542 0.850 1.00 96.00 86 THR A N 1
ATOM 647 C CA . THR A 1 86 ? 1.926 -8.215 -0.535 1.00 96.00 86 THR A CA 1
ATOM 648 C C . THR A 1 86 ? 0.969 -9.246 -1.130 1.00 96.00 86 THR A C 1
ATOM 650 O O . THR A 1 86 ? -0.030 -8.873 -1.743 1.00 96.00 86 THR A O 1
ATOM 653 N N . ARG A 1 87 ? 1.180 -10.544 -0.869 1.00 95.50 87 ARG A N 1
ATOM 654 C CA . ARG A 1 87 ? 0.225 -11.600 -1.242 1.00 95.50 87 ARG A CA 1
ATOM 655 C C . ARG A 1 87 ? -1.138 -11.402 -0.576 1.00 95.50 87 ARG A C 1
ATOM 657 O O . ARG A 1 87 ? -2.160 -11.503 -1.247 1.00 95.50 87 ARG A O 1
ATOM 664 N N . ARG A 1 88 ? -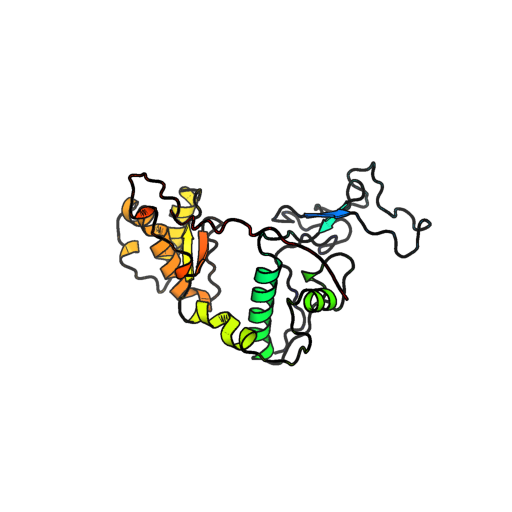1.191 -11.097 0.726 1.00 93.00 88 ARG A N 1
ATOM 665 C CA . ARG A 1 88 ? -2.462 -10.812 1.425 1.00 93.00 88 ARG A CA 1
ATOM 666 C C . ARG A 1 88 ? -3.176 -9.60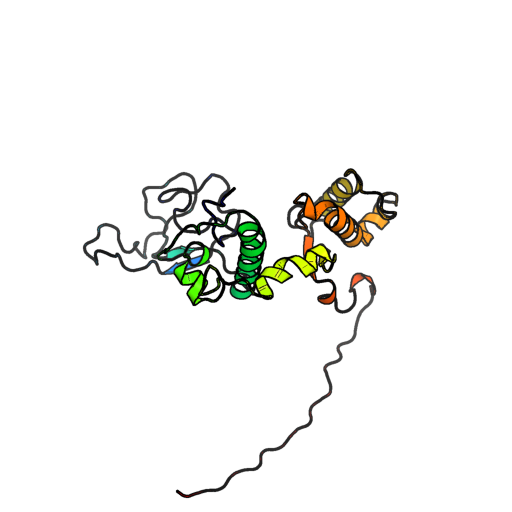3 0.819 1.00 93.00 88 ARG A C 1
ATOM 668 O O . ARG A 1 88 ? -4.384 -9.661 0.607 1.00 93.00 88 ARG A O 1
ATOM 675 N N . LEU A 1 89 ? -2.436 -8.539 0.503 1.00 94.50 89 LEU A N 1
ATOM 676 C CA . LEU A 1 89 ? -2.975 -7.360 -0.176 1.00 94.50 89 LEU A CA 1
ATOM 677 C C . LEU A 1 89 ? -3.551 -7.718 -1.553 1.00 94.50 89 LEU A C 1
ATOM 679 O O . LEU A 1 89 ? -4.667 -7.311 -1.871 1.00 94.50 89 LEU A O 1
ATOM 683 N N . ALA A 1 90 ? -2.821 -8.513 -2.337 1.00 95.94 90 ALA A N 1
ATOM 684 C CA . ALA A 1 90 ? -3.251 -8.986 -3.648 1.00 95.94 90 ALA A CA 1
ATOM 685 C C . ALA A 1 90 ? -4.572 -9.762 -3.569 1.00 95.94 90 ALA A C 1
ATOM 687 O O . ALA A 1 90 ? -5.524 -9.422 -4.266 1.00 95.94 90 ALA A O 1
ATOM 688 N N . LEU A 1 91 ? -4.664 -10.756 -2.680 1.00 95.19 91 LEU A N 1
ATOM 689 C CA . LEU A 1 91 ? -5.860 -11.593 -2.531 1.00 95.19 91 LEU A CA 1
ATOM 690 C C . LEU A 1 91 ? -7.094 -10.779 -2.122 1.00 95.19 91 LEU A C 1
ATOM 692 O O . LEU A 1 91 ? -8.176 -11.009 -2.655 1.00 95.19 91 LEU A O 1
ATOM 696 N N . LYS A 1 92 ? -6.933 -9.786 -1.240 1.00 93.94 92 LYS A N 1
ATOM 697 C CA . LYS A 1 92 ? -8.024 -8.878 -0.850 1.00 93.94 92 LYS A CA 1
ATOM 698 C C . LYS A 1 92 ? -8.487 -7.987 -1.999 1.00 93.94 92 LYS A C 1
ATOM 700 O O . LYS A 1 92 ? -9.687 -7.814 -2.195 1.00 93.94 92 LYS A O 1
ATOM 705 N N . LYS A 1 93 ? -7.551 -7.443 -2.784 1.00 94.81 93 LYS A N 1
ATOM 706 C CA . LYS A 1 93 ? -7.879 -6.664 -3.987 1.00 94.81 93 LYS A CA 1
ATOM 707 C C . LYS A 1 93 ? -8.605 -7.530 -5.018 1.00 94.81 93 LYS A C 1
ATOM 709 O O . LYS A 1 93 ? -9.627 -7.109 -5.545 1.00 94.81 93 LYS A O 1
ATOM 714 N N . LEU A 1 94 ? -8.145 -8.761 -5.241 1.00 94.75 94 LEU A N 1
ATOM 715 C CA . LEU A 1 94 ? -8.819 -9.720 -6.118 1.00 94.75 94 LEU A CA 1
ATOM 716 C C . LEU A 1 94 ? -10.238 -10.036 -5.638 1.00 94.75 94 LEU A C 1
ATOM 718 O O . LEU A 1 94 ? -11.159 -9.939 -6.443 1.00 94.75 94 LEU A O 1
ATOM 722 N N . ASN A 1 95 ? -10.421 -10.323 -4.344 1.00 93.06 95 ASN A N 1
ATOM 723 C CA . ASN A 1 95 ? -11.736 -10.565 -3.743 1.00 93.06 95 ASN A CA 1
ATOM 724 C C . ASN A 1 95 ? -12.704 -9.403 -4.030 1.00 93.06 95 ASN A C 1
ATOM 726 O O . ASN A 1 95 ? -13.810 -9.622 -4.523 1.00 93.06 95 ASN A O 1
ATOM 730 N N . ALA A 1 96 ? -12.249 -8.163 -3.829 1.00 91.25 96 ALA A N 1
ATOM 731 C CA . ALA A 1 96 ? -13.049 -6.972 -4.098 1.00 91.25 96 ALA A CA 1
ATOM 732 C C . ALA A 1 96 ? -13.333 -6.754 -5.598 1.00 91.25 96 ALA A C 1
ATOM 734 O O . ALA A 1 96 ? -14.450 -6.407 -5.981 1.00 91.25 96 ALA A O 1
ATOM 735 N N . PHE A 1 97 ? -12.332 -6.924 -6.466 1.00 92.69 97 PHE A N 1
ATOM 736 C CA . PHE A 1 97 ? -12.424 -6.510 -7.872 1.00 92.69 97 PHE A CA 1
ATOM 737 C C . PHE A 1 97 ? -13.058 -7.565 -8.784 1.00 92.69 97 PHE A C 1
ATOM 739 O O . PHE A 1 97 ? -13.706 -7.223 -9.774 1.00 92.69 97 PHE A O 1
ATOM 746 N N . GLN A 1 98 ? -12.898 -8.850 -8.471 1.00 87.81 98 GLN A N 1
ATOM 747 C CA . GLN A 1 98 ? -13.568 -9.932 -9.198 1.00 87.81 98 GLN A CA 1
ATOM 748 C C . GLN A 1 98 ? -15.048 -10.061 -8.801 1.00 87.81 98 GLN A C 1
ATOM 750 O O . GLN A 1 98 ? -15.841 -10.515 -9.618 1.00 87.81 98 GLN A O 1
ATOM 755 N N . GLY A 1 99 ? -15.446 -9.583 -7.613 1.00 80.06 99 GLY A N 1
ATOM 756 C CA . GLY A 1 99 ? -16.857 -9.482 -7.214 1.00 80.06 99 GLY A CA 1
ATOM 757 C C . GLY A 1 99 ? -17.676 -8.448 -8.005 1.00 80.06 99 GLY A C 1
ATOM 758 O O . GLY A 1 99 ? -18.901 -8.424 -7.892 1.00 80.06 99 GLY A O 1
ATOM 759 N N . VAL A 1 100 ? -17.023 -7.595 -8.808 1.00 85.00 100 VAL A N 1
ATOM 760 C CA . VAL A 1 100 ? -17.674 -6.639 -9.722 1.00 85.00 100 VAL A CA 1
ATOM 761 C C . VAL A 1 100 ? -17.564 -7.098 -11.184 1.00 85.00 100 VAL A C 1
ATOM 763 O O . VAL A 1 100 ? -18.039 -8.174 -11.524 1.00 85.00 100 VAL A O 1
ATOM 766 N N . SER A 1 101 ? -17.002 -6.291 -12.092 1.00 90.19 101 SER A N 1
ATOM 767 C CA . SER A 1 101 ? -16.847 -6.638 -13.516 1.00 90.19 101 SER A CA 1
ATOM 768 C C . SER A 1 101 ? -15.403 -6.994 -13.907 1.00 90.19 101 SER A C 1
ATOM 770 O O . SER A 1 101 ? -15.112 -7.085 -15.096 1.00 90.19 101 SER A O 1
ATOM 772 N N . GLY A 1 102 ? -14.499 -7.174 -12.936 1.00 91.38 102 GLY A N 1
ATOM 773 C CA . GLY A 1 102 ? -13.093 -7.516 -13.167 1.00 91.38 102 GLY A CA 1
ATOM 774 C C . GLY A 1 102 ? -12.126 -6.332 -13.064 1.00 91.38 102 GLY A C 1
ATOM 775 O O . GLY A 1 102 ? -12.476 -5.249 -12.579 1.00 91.38 102 GLY A O 1
ATOM 776 N N . TRP A 1 103 ? -10.884 -6.561 -13.498 1.00 95.25 103 TRP A N 1
ATOM 777 C CA . TRP A 1 103 ? -9.761 -5.656 -13.263 1.00 95.25 103 TRP A CA 1
ATOM 778 C C . TRP A 1 103 ? -8.662 -5.737 -14.330 1.00 95.25 103 TRP A C 1
ATOM 780 O O . TRP A 1 103 ? -8.505 -6.760 -14.992 1.00 95.25 103 TRP A O 1
ATOM 790 N N . PHE A 1 104 ? -7.853 -4.680 -14.418 1.00 96.06 104 PHE A N 1
ATOM 791 C CA . PHE A 1 104 ? -6.606 -4.630 -15.183 1.00 96.06 104 PHE A CA 1
ATOM 792 C C . PHE A 1 104 ? -5.461 -4.156 -14.278 1.00 96.06 104 PHE A C 1
ATOM 794 O O . PHE A 1 104 ? -5.559 -3.125 -13.614 1.00 96.06 104 PHE A O 1
ATOM 801 N N . PHE A 1 105 ? -4.390 -4.948 -14.207 1.00 97.50 105 PHE A N 1
ATOM 802 C CA . PHE A 1 105 ? -3.240 -4.651 -13.356 1.00 97.50 105 PHE A CA 1
ATOM 803 C C . PHE A 1 105 ? -2.318 -3.641 -14.037 1.00 97.50 105 PHE A C 1
ATOM 805 O O . PHE A 1 105 ? -1.889 -3.851 -15.173 1.00 97.50 105 PHE A O 1
ATOM 812 N N . TRP A 1 106 ? -1.971 -2.582 -13.316 1.00 97.75 106 TRP A N 1
ATOM 813 C CA . TRP A 1 106 ? -0.978 -1.605 -13.725 1.00 97.75 106 TRP A CA 1
ATOM 814 C C . TRP A 1 106 ? 0.384 -1.971 -13.113 1.00 97.75 106 TRP A C 1
ATOM 816 O O . TRP A 1 106 ? 0.591 -1.823 -11.908 1.00 97.75 106 TRP A O 1
ATOM 826 N N . ASN A 1 107 ? 1.349 -2.471 -13.882 1.00 97.00 107 ASN A N 1
ATOM 827 C CA . ASN A 1 107 ? 1.364 -2.746 -15.325 1.00 97.00 107 ASN A CA 1
ATOM 828 C C . ASN A 1 107 ? 1.868 -4.181 -15.588 1.00 97.00 107 ASN A C 1
ATOM 830 O O . ASN A 1 107 ? 2.216 -4.915 -14.665 1.00 97.00 107 ASN A O 1
ATOM 834 N N . PHE A 1 108 ? 1.925 -4.611 -16.848 1.00 97.19 108 PHE A N 1
ATOM 835 C CA . PHE A 1 108 ? 2.392 -5.941 -17.229 1.00 97.19 108 PHE A CA 1
ATOM 836 C C . PHE A 1 108 ? 3.824 -6.229 -16.744 1.00 97.19 108 PHE A C 1
ATOM 838 O O . PHE A 1 108 ? 4.088 -7.307 -16.212 1.00 97.19 108 PHE A O 1
ATOM 845 N N . LYS A 1 109 ? 4.738 -5.259 -16.889 1.00 97.00 109 LYS A N 1
ATOM 846 C CA . LYS A 1 109 ? 6.143 -5.376 -16.476 1.00 97.00 109 LYS A CA 1
ATOM 847 C C . LYS A 1 109 ? 6.752 -4.033 -16.075 1.00 97.00 109 LYS A C 1
ATOM 849 O O . LYS A 1 109 ? 6.378 -2.996 -16.617 1.00 97.00 109 LYS A O 1
ATOM 854 N N . THR A 1 110 ? 7.757 -4.096 -15.210 1.00 95.69 110 THR A N 1
ATOM 855 C CA . THR A 1 110 ? 8.696 -3.010 -14.884 1.00 95.69 110 THR A CA 1
ATOM 856 C C . THR A 1 110 ? 10.116 -3.577 -14.834 1.00 95.69 110 THR A C 1
ATOM 858 O O . THR A 1 110 ? 10.295 -4.797 -14.841 1.00 95.69 110 THR A O 1
ATOM 861 N N . GLU A 1 111 ? 11.125 -2.706 -14.814 1.00 92.38 111 GLU A N 1
ATOM 862 C CA . GLU A 1 111 ? 12.530 -3.120 -14.704 1.00 92.38 111 GLU A CA 1
ATOM 863 C C . GLU A 1 111 ? 12.950 -3.379 -13.252 1.00 92.38 111 GLU A C 1
ATOM 865 O O . GLU A 1 111 ? 13.602 -4.384 -12.979 1.00 92.38 111 GLU A O 1
ATOM 870 N N . LEU A 1 112 ? 12.560 -2.494 -12.325 1.00 93.12 112 LEU A N 1
ATOM 871 C CA . LEU A 1 112 ? 13.040 -2.503 -10.936 1.00 93.12 112 LEU A CA 1
ATOM 872 C C . LEU A 1 112 ? 11.954 -2.713 -9.882 1.00 93.12 112 LEU A C 1
ATOM 874 O O . LEU A 1 112 ? 12.299 -2.980 -8.736 1.00 93.12 112 LEU A O 1
ATOM 878 N N . GLU A 1 113 ? 10.671 -2.625 -10.249 1.00 95.19 113 GLU A N 1
ATOM 879 C CA . GLU A 1 113 ? 9.573 -2.454 -9.288 1.00 95.19 113 GLU A CA 1
ATOM 880 C C . GLU A 1 113 ? 8.569 -3.617 -9.305 1.00 95.19 113 GLU A C 1
ATOM 882 O O . GLU A 1 113 ? 7.558 -3.562 -10.021 1.00 95.19 113 GLU A O 1
ATOM 887 N N . PRO A 1 114 ? 8.794 -4.688 -8.518 1.00 95.44 114 PRO A N 1
ATOM 888 C CA . PRO A 1 114 ? 7.941 -5.870 -8.526 1.00 95.44 114 PRO A CA 1
ATOM 889 C C . PRO A 1 114 ? 6.471 -5.586 -8.216 1.00 95.44 114 PRO A C 1
ATOM 891 O O . PRO A 1 114 ? 5.597 -6.228 -8.792 1.00 95.44 114 PRO A O 1
ATOM 894 N N . LYS A 1 115 ? 6.168 -4.627 -7.331 1.00 96.44 115 LYS A N 1
ATOM 895 C CA . LYS A 1 115 ? 4.781 -4.322 -6.932 1.00 96.44 115 LYS A CA 1
ATOM 896 C C . LYS A 1 115 ? 3.996 -3.581 -8.019 1.00 96.44 115 LYS A C 1
ATOM 898 O O . LYS A 1 115 ? 2.765 -3.550 -7.973 1.00 96.44 115 LYS A O 1
ATOM 903 N N . TRP A 1 116 ? 4.698 -3.060 -9.020 1.00 97.44 116 TRP A N 1
ATOM 904 C CA . TRP A 1 116 ? 4.158 -2.444 -10.229 1.00 97.44 116 TRP A CA 1
ATOM 905 C C . TRP A 1 116 ? 4.246 -3.371 -11.460 1.00 97.44 116 TRP A C 1
ATOM 907 O O . TRP A 1 116 ? 3.881 -2.966 -12.562 1.00 97.44 116 TRP A O 1
ATOM 917 N N . SER A 1 117 ? 4.709 -4.619 -11.297 1.00 97.75 117 SER A N 1
ATOM 918 C CA . SER A 1 117 ? 4.923 -5.597 -12.375 1.00 97.75 117 SER A CA 1
ATOM 919 C C . SER A 1 117 ? 4.078 -6.853 -12.169 1.00 97.75 117 SER A C 1
ATOM 921 O O . SER A 1 117 ? 4.344 -7.655 -11.274 1.00 97.75 117 SER A O 1
ATOM 923 N N . TYR A 1 118 ? 3.084 -7.067 -13.034 1.00 97.81 118 TYR A N 1
ATOM 924 C CA . TYR A 1 118 ? 2.235 -8.259 -12.991 1.00 97.81 118 TYR A CA 1
ATOM 925 C C . TYR A 1 118 ? 3.060 -9.548 -13.114 1.00 97.81 118 TYR A C 1
ATOM 927 O O . TYR A 1 118 ? 2.851 -10.485 -12.343 1.00 97.81 118 TYR A O 1
ATOM 935 N N . LEU A 1 119 ? 4.036 -9.584 -14.031 1.00 97.62 119 LEU A N 1
ATOM 936 C CA . LEU A 1 119 ? 4.914 -10.746 -14.205 1.00 97.62 119 LEU A CA 1
ATOM 937 C C . LEU A 1 119 ? 5.684 -11.081 -12.922 1.00 97.62 119 LEU A C 1
ATOM 939 O O . LEU A 1 119 ? 5.655 -12.227 -12.473 1.00 97.62 119 LEU A O 1
ATOM 943 N N . ALA A 1 120 ? 6.304 -10.080 -12.292 1.00 97.31 120 ALA A N 1
ATOM 944 C CA . ALA A 1 120 ? 7.047 -10.289 -11.052 1.00 97.31 120 ALA A CA 1
ATOM 945 C C . ALA A 1 120 ? 6.119 -10.706 -9.899 1.00 97.31 120 ALA A C 1
ATOM 947 O O . ALA A 1 120 ? 6.472 -11.574 -9.103 1.00 97.31 120 ALA A O 1
ATOM 948 N N . ALA A 1 121 ? 4.913 -10.135 -9.827 1.00 97.31 121 ALA A N 1
ATOM 949 C CA . ALA A 1 121 ? 3.920 -10.503 -8.823 1.00 97.31 121 ALA A CA 1
ATOM 950 C C . ALA A 1 121 ? 3.456 -11.965 -8.961 1.00 97.31 121 ALA A C 1
ATOM 952 O O . ALA A 1 121 ? 3.223 -12.633 -7.952 1.00 97.31 121 ALA A O 1
ATOM 953 N N . VAL A 1 122 ? 3.340 -12.485 -10.187 1.00 97.00 122 VAL A N 1
ATOM 954 C CA . VAL A 1 122 ? 3.026 -13.901 -10.437 1.00 97.00 122 VAL A CA 1
ATOM 955 C C . VAL A 1 122 ? 4.218 -14.803 -10.105 1.00 97.00 122 VAL A C 1
ATOM 957 O O . VAL A 1 122 ? 4.036 -15.825 -9.442 1.00 97.00 122 VAL A O 1
ATOM 960 N N . GLU A 1 123 ? 5.438 -14.436 -10.510 1.00 97.50 123 GLU A N 1
ATOM 961 C CA . GLU A 1 123 ? 6.655 -15.214 -10.218 1.00 97.50 123 GLU A CA 1
ATOM 962 C C . GLU A 1 123 ? 6.925 -15.346 -8.718 1.00 97.50 123 GLU A C 1
ATOM 964 O O . GLU A 1 123 ? 7.233 -16.436 -8.237 1.00 97.50 123 GLU A O 1
ATOM 969 N N . ARG A 1 124 ? 6.734 -14.259 -7.966 1.00 96.12 124 ARG A N 1
ATOM 970 C CA . ARG A 1 124 ? 6.866 -14.232 -6.501 1.00 96.12 124 ARG A CA 1
ATOM 971 C C . ARG A 1 124 ? 5.705 -14.908 -5.771 1.00 96.12 124 ARG A C 1
ATOM 973 O O . ARG A 1 124 ? 5.716 -15.018 -4.549 1.00 96.12 124 ARG A O 1
ATOM 980 N N . GLY A 1 125 ? 4.682 -15.350 -6.501 1.00 95.31 125 GLY A N 1
ATOM 981 C CA . GLY A 1 125 ? 3.504 -15.980 -5.923 1.00 95.31 125 GLY A CA 1
ATOM 982 C C . GLY A 1 125 ? 2.629 -15.015 -5.123 1.00 95.31 125 GLY A C 1
ATOM 983 O O . GLY A 1 125 ? 1.885 -15.457 -4.251 1.00 95.31 125 GLY A O 1
ATOM 984 N N . TRP A 1 126 ? 2.679 -13.711 -5.388 1.00 96.00 126 TRP A N 1
ATOM 985 C CA . TRP A 1 126 ? 1.733 -12.749 -4.813 1.00 96.00 126 TRP A CA 1
ATOM 986 C C . TRP A 1 126 ? 0.379 -12.828 -5.517 1.00 96.00 126 TRP A C 1
ATOM 988 O O . TRP A 1 126 ? -0.661 -12.822 -4.863 1.00 96.00 126 TRP A O 1
ATOM 998 N N . MET A 1 127 ? 0.410 -12.970 -6.844 1.00 95.00 127 MET A N 1
ATOM 999 C CA . MET A 1 127 ? -0.755 -13.118 -7.718 1.00 95.00 127 MET A CA 1
ATOM 1000 C C . MET A 1 127 ? -0.912 -14.573 -8.193 1.00 95.00 127 MET A C 1
ATOM 1002 O O . MET A 1 127 ? 0.081 -15.298 -8.302 1.00 95.00 127 MET A O 1
ATOM 1006 N N . PRO A 1 128 ? -2.141 -15.038 -8.484 1.00 93.00 128 PRO A N 1
ATOM 1007 C CA . PRO A 1 128 ? -2.355 -16.355 -9.075 1.00 93.00 128 PRO A CA 1
ATOM 1008 C C . PRO A 1 128 ? -1.824 -16.406 -10.517 1.00 93.00 128 PRO A C 1
ATOM 1010 O O . PRO A 1 128 ? -1.906 -15.424 -11.252 1.00 93.00 128 PRO A O 1
ATOM 1013 N N . ARG A 1 129 ? -1.306 -17.573 -10.931 1.00 92.62 129 ARG A N 1
ATOM 1014 C CA . ARG A 1 129 ? -0.838 -17.807 -12.314 1.00 92.62 129 ARG A CA 1
ATOM 1015 C C . ARG A 1 129 ? -1.970 -17.751 -13.334 1.00 92.62 129 ARG A C 1
ATOM 1017 O O . ARG A 1 129 ? -1.765 -17.269 -14.439 1.00 92.62 129 ARG A O 1
ATOM 1024 N N . ASP A 1 130 ? -3.135 -18.271 -12.960 1.00 92.12 130 ASP A N 1
ATOM 1025 C CA . ASP A 1 130 ? -4.363 -18.089 -13.722 1.00 92.12 130 ASP A CA 1
ATOM 1026 C C . ASP A 1 130 ? -5.110 -16.873 -13.147 1.00 92.12 130 ASP A C 1
ATOM 1028 O O . ASP A 1 130 ? -5.596 -16.946 -12.015 1.00 92.12 130 ASP A O 1
ATOM 1032 N N . PRO A 1 131 ? -5.201 -1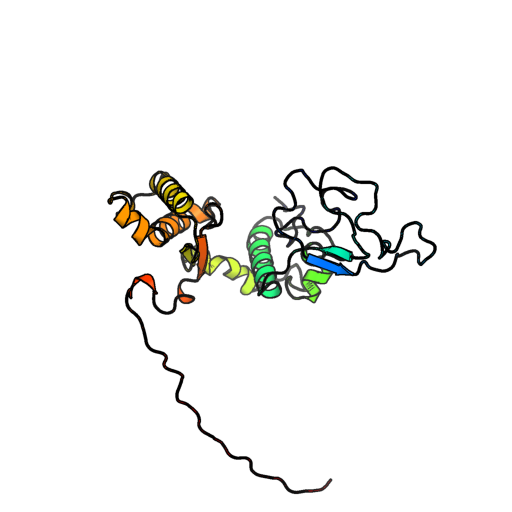5.750 -13.882 1.00 87.31 131 PRO A N 1
ATOM 1033 C CA . PRO A 1 131 ? -5.901 -14.553 -13.416 1.00 87.31 131 PRO A CA 1
ATOM 1034 C C . PRO A 1 131 ? -7.413 -14.759 -13.243 1.00 87.31 131 PRO A C 1
ATOM 1036 O O . PRO A 1 131 ? -8.056 -13.957 -12.563 1.00 87.31 131 PRO A O 1
ATOM 1039 N N . SER A 1 132 ? -7.975 -15.822 -13.830 1.00 86.56 132 SER A N 1
ATOM 1040 C CA . SER A 1 132 ? -9.386 -16.199 -13.693 1.00 86.56 132 SER A CA 1
ATOM 1041 C C . SER A 1 132 ? -9.634 -17.137 -12.510 1.00 86.56 132 SER A C 1
ATOM 1043 O O . SER A 1 132 ? -10.789 -17.413 -12.187 1.00 86.56 132 SER A O 1
ATOM 1045 N N . ALA A 1 133 ? -8.581 -17.647 -11.862 1.00 86.50 133 ALA A N 1
ATOM 1046 C CA . ALA A 1 133 ? -8.736 -18.599 -10.774 1.00 86.50 133 ALA A CA 1
ATOM 1047 C C . ALA A 1 133 ? -9.343 -17.932 -9.536 1.00 86.50 133 ALA A C 1
ATOM 1049 O O . ALA A 1 133 ? -8.777 -16.993 -8.975 1.00 86.50 133 ALA A O 1
ATOM 1050 N N . TRP A 1 134 ? -10.450 -18.504 -9.064 1.00 88.19 134 TRP A N 1
ATOM 1051 C CA . TRP A 1 134 ? -11.023 -18.236 -7.751 1.00 88.19 134 TRP A CA 1
ATOM 1052 C C . TRP A 1 134 ? -10.643 -19.375 -6.804 1.00 88.19 134 TRP A C 1
ATOM 1054 O O . TRP A 1 134 ? -10.901 -20.541 -7.097 1.00 88.19 134 TRP A O 1
ATOM 1064 N N . ASN A 1 135 ? -9.988 -19.063 -5.687 1.00 87.81 135 ASN A N 1
ATOM 1065 C CA . ASN A 1 135 ? -9.574 -20.056 -4.694 1.00 87.81 135 ASN A CA 1
ATOM 1066 C C . ASN A 1 135 ? -9.928 -19.596 -3.279 1.00 87.81 135 ASN A C 1
ATOM 1068 O O . ASN A 1 135 ? -10.195 -18.416 -3.054 1.00 87.81 135 ASN A O 1
ATOM 1072 N N . ASP A 1 136 ? -9.851 -20.518 -2.319 1.00 89.25 136 ASP A N 1
ATOM 1073 C CA . ASP A 1 136 ? -10.166 -20.255 -0.911 1.00 89.25 136 ASP A CA 1
ATOM 1074 C C . ASP A 1 136 ? -9.363 -19.090 -0.317 1.00 89.25 136 ASP A C 1
ATOM 1076 O O . ASP A 1 136 ? -9.840 -18.414 0.589 1.00 89.25 136 ASP A O 1
ATOM 1080 N N . GLY A 1 137 ? -8.154 -18.822 -0.815 1.00 90.12 137 GLY A N 1
ATOM 1081 C CA . GLY A 1 137 ? -7.356 -17.677 -0.384 1.00 90.12 137 GLY A CA 1
ATOM 1082 C C . GLY A 1 137 ? -7.951 -16.334 -0.808 1.00 90.12 137 GLY A C 1
ATOM 1083 O O . GLY A 1 137 ? -7.823 -15.371 -0.061 1.00 90.12 137 GLY A O 1
ATOM 1084 N N . ILE A 1 138 ? -8.602 -16.273 -1.974 1.00 92.06 138 ILE A N 1
ATOM 1085 C CA . ILE A 1 138 ? -9.328 -15.089 -2.457 1.00 92.06 138 ILE A CA 1
ATOM 1086 C C . ILE A 1 138 ? -10.677 -14.992 -1.747 1.00 92.06 138 ILE A C 1
ATOM 1088 O O . ILE A 1 138 ? -10.976 -13.951 -1.173 1.00 92.06 138 ILE A O 1
ATOM 1092 N N . GLU A 1 139 ? -11.463 -16.072 -1.723 1.00 91.44 139 GLU A N 1
ATOM 1093 C CA . GLU A 1 139 ? -12.778 -16.112 -1.063 1.00 91.44 139 GLU A CA 1
ATOM 1094 C C . GLU A 1 139 ? -12.683 -15.662 0.400 1.00 91.44 139 GLU A C 1
ATOM 1096 O O . GLU A 1 139 ? -13.423 -14.794 0.851 1.00 91.44 139 GLU A O 1
ATOM 1101 N N . ASN A 1 140 ? -11.715 -16.210 1.140 1.00 91.75 140 ASN A N 1
ATOM 1102 C CA . ASN A 1 140 ? -11.582 -15.968 2.571 1.00 91.75 140 ASN A CA 1
ATOM 1103 C C . ASN A 1 140 ? -10.651 -14.789 2.912 1.00 91.75 140 ASN A C 1
ATOM 1105 O O . ASN A 1 140 ? -10.335 -14.601 4.089 1.00 91.75 140 ASN A O 1
ATOM 1109 N N . ALA A 1 141 ? -10.204 -13.997 1.928 1.00 91.94 141 ALA A N 1
ATOM 1110 C CA . ALA A 1 141 ? -9.185 -12.958 2.119 1.00 91.94 141 ALA A CA 1
ATOM 1111 C C . ALA A 1 141 ? -9.573 -11.883 3.153 1.00 91.94 141 ALA A C 1
ATOM 1113 O O . ALA A 1 141 ? -8.691 -11.323 3.805 1.00 91.94 141 ALA A O 1
ATOM 1114 N N . CYS A 1 142 ? -10.876 -11.614 3.295 1.00 89.38 142 CYS A N 1
ATOM 1115 C CA . CYS A 1 142 ? -11.450 -10.592 4.181 1.00 89.38 142 CYS A CA 1
ATOM 1116 C C . CYS A 1 142 ? -12.166 -11.185 5.411 1.00 89.38 142 CYS A C 1
ATOM 1118 O O . CYS A 1 142 ? -12.678 -10.455 6.259 1.00 89.38 142 CYS A O 1
ATOM 1120 N N . ASN A 1 143 ? -12.206 -12.517 5.538 1.00 90.50 143 ASN A N 1
ATOM 1121 C CA . ASN A 1 143 ? -13.043 -13.183 6.539 1.00 90.50 143 ASN A CA 1
ATOM 1122 C C . ASN A 1 143 ? -12.615 -12.911 7.981 1.00 90.50 143 ASN A C 1
ATOM 1124 O O . ASN A 1 143 ? -13.448 -12.961 8.886 1.00 90.50 143 ASN A O 1
ATOM 1128 N N . LEU A 1 144 ? -11.324 -12.673 8.220 1.00 87.00 144 LEU A N 1
ATOM 1129 C CA . LEU A 1 144 ? -10.844 -12.340 9.559 1.00 87.00 144 LEU A CA 1
ATOM 1130 C C . LEU A 1 144 ? -11.327 -10.947 9.972 1.00 87.00 144 LEU A C 1
ATOM 1132 O O . LEU A 1 144 ? -11.777 -10.784 11.102 1.00 87.00 144 LEU A O 1
ATOM 1136 N N . GLU A 1 145 ? -11.296 -9.969 9.068 1.00 88.00 145 GLU A N 1
ATOM 1137 C CA . GLU A 1 145 ? -11.843 -8.632 9.294 1.00 88.00 145 GLU A CA 1
ATOM 1138 C C . GLU A 1 145 ? -13.354 -8.693 9.524 1.00 88.00 145 GLU A C 1
ATOM 1140 O O . GLU A 1 145 ? -13.834 -8.204 10.546 1.00 88.00 145 GLU A O 1
ATOM 1145 N N . ASP A 1 146 ? -14.085 -9.391 8.650 1.00 87.25 146 ASP A N 1
ATOM 1146 C CA . ASP A 1 146 ? -15.546 -9.511 8.722 1.00 87.25 146 ASP A CA 1
ATOM 1147 C C . ASP A 1 146 ? -16.047 -10.187 10.002 1.00 87.25 146 ASP A C 1
ATOM 1149 O O . ASP A 1 146 ? -17.151 -9.912 10.476 1.00 87.25 146 ASP A O 1
ATOM 1153 N N . ARG A 1 147 ? -15.233 -11.070 10.586 1.00 89.44 147 ARG A N 1
ATOM 1154 C CA . ARG A 1 147 ? -15.531 -11.749 11.854 1.00 89.44 147 ARG A CA 1
ATOM 1155 C C . ARG A 1 147 ? -14.983 -11.009 13.073 1.00 89.44 147 ARG A C 1
ATOM 1157 O O . ARG A 1 147 ? -14.988 -11.574 14.164 1.00 89.44 147 ARG A O 1
ATOM 1164 N N . ASN A 1 148 ? -14.526 -9.765 12.913 1.00 87.25 148 ASN A N 1
ATOM 1165 C CA . ASN A 1 148 ? -13.900 -8.968 13.970 1.00 87.25 148 ASN A CA 1
ATOM 1166 C C . ASN A 1 148 ? -12.689 -9.661 14.623 1.00 87.25 148 ASN A C 1
ATOM 1168 O O . ASN A 1 148 ? -12.435 -9.479 15.812 1.00 87.25 148 ASN A O 1
ATOM 1172 N N . GLY A 1 149 ? -11.933 -10.443 13.851 1.00 90.00 149 GLY A N 1
ATOM 1173 C CA . GLY A 1 149 ? -10.739 -11.172 14.287 1.00 90.00 149 GLY A CA 1
ATOM 1174 C C . GLY A 1 149 ? -9.473 -10.319 14.395 1.00 90.00 149 GLY A C 1
ATOM 1175 O O . GLY A 1 149 ? -8.379 -10.882 14.451 1.00 90.00 149 GLY A O 1
ATOM 1176 N N . PHE A 1 150 ? -9.618 -8.991 14.393 1.00 91.31 150 PHE A N 1
ATOM 1177 C CA . PHE A 1 150 ? -8.537 -8.042 14.632 1.00 91.31 150 PHE A CA 1
ATOM 1178 C C . PHE A 1 150 ? -8.861 -7.075 15.777 1.00 91.31 150 PHE A C 1
ATOM 1180 O O . PHE A 1 150 ? -10.025 -6.737 16.056 1.00 91.31 150 PHE A O 1
ATOM 1187 N N . LYS A 1 151 ? -7.785 -6.576 16.391 1.00 92.81 151 LYS A N 1
ATOM 1188 C CA . LYS A 1 151 ? -7.783 -5.484 17.364 1.00 92.81 151 LYS A CA 1
ATOM 1189 C C . LYS A 1 151 ? -6.884 -4.363 16.889 1.00 92.81 151 LYS A C 1
ATOM 1191 O O . LYS A 1 151 ? -5.881 -4.591 16.215 1.00 92.81 151 LYS A O 1
ATOM 1196 N N . CYS A 1 152 ? -7.248 -3.159 17.304 1.00 94.00 152 CYS A N 1
ATOM 1197 C CA . CYS A 1 152 ? -6.433 -1.982 17.118 1.00 94.00 152 CYS A CA 1
ATOM 1198 C C . CYS A 1 152 ? -5.628 -1.698 18.385 1.00 94.00 152 CYS A C 1
ATOM 1200 O O . CYS A 1 152 ? -6.204 -1.395 19.433 1.00 94.00 152 CYS A O 1
ATOM 1202 N N . GLN A 1 153 ? -4.307 -1.835 18.297 1.00 93.38 153 GLN A N 1
ATOM 1203 C CA . GLN A 1 153 ? -3.403 -1.797 19.441 1.00 93.38 153 GLN A CA 1
ATOM 1204 C C . GLN A 1 153 ? -2.463 -0.598 19.350 1.00 93.38 153 GLN A C 1
ATOM 1206 O O . GLN A 1 153 ? -1.904 -0.323 18.295 1.00 93.38 153 GLN A O 1
ATOM 1211 N N . LEU A 1 154 ? -2.252 0.098 20.468 1.00 94.69 154 LEU A N 1
ATOM 1212 C CA . LEU A 1 154 ? -1.217 1.125 20.561 1.00 94.69 154 LEU A CA 1
ATOM 1213 C C . LEU A 1 154 ? 0.186 0.523 20.434 1.00 94.69 154 LEU A C 1
ATOM 1215 O O . LEU A 1 154 ? 0.505 -0.471 21.090 1.00 94.69 154 LEU A O 1
ATOM 1219 N N . LYS A 1 155 ? 1.048 1.193 19.669 1.00 92.94 155 LYS A N 1
ATOM 1220 C CA . LYS A 1 155 ? 2.477 0.875 19.580 1.00 92.94 155 LYS A CA 1
ATOM 1221 C C . LYS A 1 155 ? 3.177 1.193 20.906 1.00 92.94 155 LYS A C 1
ATOM 1223 O O . LYS A 1 155 ? 2.816 2.147 21.594 1.00 92.94 155 LYS A O 1
ATOM 1228 N N . HIS A 1 156 ? 4.238 0.448 21.231 1.00 86.25 156 HIS A N 1
ATOM 1229 C CA . HIS A 1 156 ? 4.975 0.535 22.508 1.00 86.25 156 HIS A CA 1
ATOM 1230 C C . HIS A 1 156 ? 5.475 1.953 22.875 1.00 86.25 156 HIS A C 1
ATOM 1232 O O . HIS A 1 156 ? 5.709 2.244 24.043 1.00 86.25 156 HIS A O 1
ATOM 1238 N N . GLN A 1 157 ? 5.645 2.849 21.897 1.00 86.94 157 GLN A N 1
ATOM 1239 C CA . GLN A 1 157 ? 6.128 4.225 22.096 1.00 86.94 157 GLN A CA 1
ATOM 1240 C C . GLN A 1 157 ? 5.210 5.269 21.442 1.00 86.94 157 GLN A C 1
ATOM 1242 O O . GLN A 1 157 ? 5.667 6.291 20.931 1.00 86.94 157 GLN A O 1
ATOM 1247 N N . ALA A 1 158 ? 3.905 5.002 21.427 1.00 91.06 158 ALA A N 1
ATOM 1248 C CA . ALA A 1 158 ? 2.914 5.939 20.918 1.00 91.06 158 ALA A CA 1
ATOM 1249 C C . ALA A 1 158 ? 2.976 7.293 21.654 1.00 91.06 158 ALA A C 1
ATOM 1251 O O . ALA A 1 158 ? 3.036 7.354 22.882 1.00 91.06 158 ALA A O 1
ATOM 1252 N N . ASN A 1 159 ? 2.936 8.393 20.896 1.00 92.69 159 ASN A N 1
ATOM 1253 C CA . ASN A 1 159 ? 2.968 9.745 21.452 1.00 92.69 159 ASN A CA 1
ATOM 1254 C C . ASN A 1 159 ? 1.703 10.004 22.304 1.00 92.69 159 ASN A C 1
ATOM 1256 O O . ASN A 1 159 ? 0.601 9.990 21.747 1.00 92.69 159 ASN A O 1
ATOM 1260 N N . PRO A 1 160 ? 1.825 10.317 23.611 1.00 91.56 160 PRO A N 1
ATOM 1261 C CA . PRO A 1 160 ? 0.672 10.510 24.493 1.00 91.56 160 PRO A CA 1
ATOM 1262 C C . PRO A 1 160 ? -0.329 11.567 24.014 1.00 91.56 160 PRO A C 1
ATOM 1264 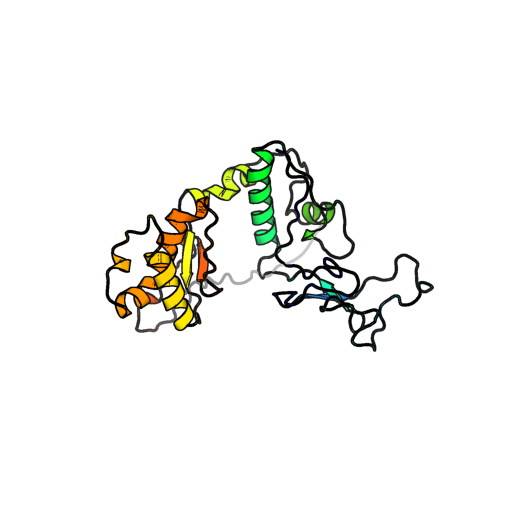O O . PRO A 1 160 ? -1.538 11.379 24.150 1.00 91.56 160 PRO A O 1
ATOM 1267 N N . ALA A 1 161 ? 0.142 12.657 23.403 1.00 93.44 161 ALA A N 1
ATOM 1268 C CA . ALA A 1 161 ? -0.738 13.702 22.884 1.00 93.44 161 ALA A CA 1
ATOM 1269 C C . ALA A 1 161 ? -1.600 13.196 21.713 1.00 93.44 161 ALA A C 1
ATOM 1271 O O . ALA A 1 161 ? -2.782 13.532 21.612 1.00 93.44 161 ALA A O 1
ATOM 1272 N N . LEU A 1 162 ? -1.026 12.344 20.859 1.00 95.50 162 LEU A N 1
ATOM 1273 C CA . LEU A 1 162 ? -1.742 11.711 19.753 1.00 95.50 162 LEU A CA 1
ATOM 1274 C C . LEU A 1 162 ? -2.715 10.634 20.252 1.00 95.50 162 LEU A C 1
ATOM 1276 O O . LEU A 1 162 ? -3.811 10.526 19.712 1.00 95.50 162 LEU A O 1
ATOM 1280 N N . ILE A 1 163 ? -2.392 9.918 21.335 1.00 95.38 163 ILE A N 1
ATOM 1281 C CA . ILE A 1 163 ? -3.332 8.984 21.981 1.00 95.38 163 ILE A CA 1
ATOM 1282 C C . ILE A 1 163 ? -4.583 9.728 22.460 1.00 95.38 163 ILE A C 1
ATOM 1284 O O . ILE A 1 163 ? -5.703 9.321 22.150 1.00 95.38 163 ILE A O 1
ATOM 1288 N N . VAL A 1 164 ? -4.415 10.850 23.167 1.00 94.88 164 VAL A N 1
ATOM 1289 C CA . VAL A 1 164 ? -5.549 11.673 23.626 1.00 94.88 164 VAL A CA 1
ATOM 1290 C C . VAL A 1 164 ? -6.380 12.175 22.441 1.00 94.88 164 VAL A C 1
ATOM 1292 O O . VAL A 1 164 ? -7.613 12.130 22.488 1.00 94.88 164 VAL A O 1
ATOM 1295 N N . LYS A 1 165 ? -5.723 12.616 21.359 1.00 96.31 165 LYS A N 1
ATOM 1296 C CA . LYS A 1 165 ? -6.385 13.032 20.113 1.00 96.31 165 LYS A CA 1
ATOM 1297 C C . LYS A 1 165 ? -7.208 11.888 19.507 1.00 96.31 165 LYS A C 1
ATOM 1299 O O . LYS A 1 165 ? -8.378 12.100 19.188 1.00 96.31 165 LYS A O 1
ATOM 1304 N N . ALA A 1 166 ? -6.634 10.690 19.403 1.00 95.94 166 ALA A N 1
ATOM 1305 C CA . ALA A 1 166 ? -7.284 9.507 18.844 1.00 95.94 166 ALA A CA 1
ATOM 1306 C C . ALA A 1 166 ? -8.490 9.055 19.679 1.00 95.94 166 ALA A C 1
ATOM 1308 O O . ALA A 1 166 ? -9.560 8.814 19.126 1.00 95.94 166 ALA A O 1
ATOM 1309 N N . ILE A 1 167 ? -8.362 9.029 21.012 1.00 95.25 167 ILE A N 1
ATOM 1310 C CA . ILE A 1 167 ? -9.476 8.736 21.929 1.00 95.25 167 ILE A CA 1
ATOM 1311 C C . ILE A 1 167 ? -10.616 9.731 21.718 1.00 95.25 167 ILE A C 1
ATOM 1313 O O . ILE A 1 167 ? -11.771 9.331 21.585 1.00 95.25 167 ILE A O 1
ATOM 1317 N N . LYS A 1 168 ? -10.304 11.032 21.687 1.00 94.56 168 LYS A N 1
ATOM 1318 C CA . LYS A 1 168 ? -11.313 12.082 21.507 1.00 94.56 168 LYS A CA 1
ATOM 1319 C C . LYS A 1 168 ? -12.023 11.948 20.161 1.00 94.56 168 LYS A C 1
ATOM 1321 O O . LYS A 1 168 ? -13.236 12.114 20.107 1.00 94.56 168 LYS A O 1
ATOM 1326 N N . TYR A 1 169 ? -11.279 11.647 19.100 1.00 94.62 169 TYR A N 1
ATOM 1327 C CA . TYR A 1 169 ? -11.835 11.401 17.773 1.00 94.62 169 TYR A CA 1
ATOM 1328 C C . TYR A 1 169 ? -12.772 10.185 17.771 1.00 94.62 169 TYR A C 1
ATOM 1330 O O . TYR A 1 169 ? -13.944 10.312 17.416 1.00 94.62 169 TYR A O 1
ATOM 1338 N N . ALA A 1 170 ? -12.292 9.038 18.257 1.00 94.69 170 ALA A N 1
ATOM 1339 C CA . ALA A 1 170 ? -13.066 7.804 18.320 1.00 94.69 170 ALA A CA 1
ATOM 1340 C C . ALA A 1 170 ? -14.353 7.982 19.144 1.00 94.69 170 ALA A C 1
ATOM 1342 O O . ALA A 1 170 ? -15.442 7.695 18.661 1.00 94.69 170 ALA A O 1
ATOM 1343 N N . CYS A 1 171 ? -14.256 8.528 20.357 1.00 93.62 171 CYS A N 1
ATOM 1344 C CA . CYS A 1 171 ? -15.405 8.690 21.251 1.00 93.62 171 CYS A CA 1
ATOM 1345 C C . CYS A 1 171 ? -16.446 9.718 20.788 1.00 93.62 171 CYS A C 1
ATOM 1347 O O . CYS A 1 171 ? -17.578 9.670 21.260 1.00 93.62 171 CYS A O 1
ATOM 1349 N N . ASN A 1 172 ? -16.085 10.635 19.886 1.00 93.12 172 ASN A N 1
ATOM 1350 C CA . ASN A 1 172 ? -17.006 11.640 19.351 1.00 93.12 172 ASN A CA 1
ATOM 1351 C C . ASN A 1 172 ? -17.588 11.260 17.979 1.00 93.12 172 ASN A C 1
ATOM 1353 O O . ASN A 1 172 ? -18.316 12.060 17.391 1.00 93.12 172 ASN A O 1
ATOM 1357 N N . THR A 1 173 ? -17.265 10.078 17.450 1.00 92.88 173 THR A N 1
ATOM 1358 C CA . THR A 1 173 ? -17.799 9.621 16.161 1.00 92.88 173 THR A CA 1
ATOM 1359 C C . THR A 1 173 ? -19.210 9.049 16.323 1.00 92.88 173 THR A C 1
ATOM 1361 O O . THR A 1 173 ? -19.535 8.410 17.322 1.00 92.88 173 THR A O 1
ATOM 1364 N N . THR A 1 174 ? -20.085 9.284 15.344 1.00 87.19 174 THR A N 1
ATOM 1365 C CA . THR A 1 174 ? -21.454 8.750 15.339 1.00 87.19 174 THR A CA 1
ATOM 1366 C C . THR A 1 174 ? -21.450 7.222 15.430 1.00 87.19 174 THR A C 1
ATOM 1368 O O . THR A 1 174 ? -20.706 6.571 14.716 1.00 87.19 174 THR A O 1
ATOM 1371 N N . GLY A 1 175 ? -22.289 6.640 16.291 1.00 83.94 175 GLY A N 1
ATOM 1372 C CA . GLY A 1 175 ? -22.347 5.183 16.493 1.00 83.94 175 GLY A CA 1
ATOM 1373 C C . GLY A 1 175 ? -21.415 4.660 17.591 1.00 83.94 175 GLY A C 1
ATOM 1374 O O . GLY A 1 175 ? -21.615 3.549 18.079 1.00 83.94 175 GLY A O 1
ATOM 1375 N N . MET A 1 176 ? -20.474 5.477 18.072 1.00 85.25 176 MET A N 1
ATOM 1376 C CA . MET A 1 176 ? -19.648 5.142 19.231 1.00 85.25 176 MET A CA 1
ATOM 1377 C C . MET A 1 176 ? -20.391 5.432 20.539 1.00 85.25 176 MET A C 1
ATOM 1379 O O . MET A 1 176 ? -20.458 6.564 21.008 1.00 85.25 176 MET A O 1
ATOM 1383 N N . SER A 1 177 ? -20.928 4.381 21.160 1.00 76.81 177 SER A N 1
ATOM 1384 C CA . SER A 1 177 ? -21.459 4.422 22.529 1.00 76.81 177 SER A CA 1
ATOM 1385 C C . SER A 1 177 ? -20.891 3.262 23.342 1.00 76.81 177 SER A C 1
ATOM 1387 O O . SER A 1 177 ? -21.564 2.284 23.659 1.00 76.81 177 SER A O 1
ATOM 1389 N N . VAL A 1 178 ? -19.593 3.348 23.637 1.00 79.75 178 VAL A N 1
ATOM 1390 C CA . VAL A 1 178 ? -18.898 2.366 24.477 1.00 79.75 178 VAL A CA 1
ATOM 1391 C C . VAL A 1 178 ? -18.690 2.930 25.886 1.00 79.75 178 VAL A C 1
ATOM 1393 O O . VAL A 1 178 ? -18.330 4.104 26.008 1.00 79.75 178 VAL A O 1
ATOM 1396 N N . PRO A 1 179 ? -18.853 2.126 26.959 1.00 84.06 179 PRO A N 1
ATOM 1397 C CA . PRO A 1 179 ? -18.755 2.605 28.344 1.00 84.06 179 PRO A CA 1
ATOM 1398 C C . PRO A 1 179 ? -17.458 3.357 28.651 1.00 84.06 179 PRO A C 1
ATOM 1400 O O . PRO A 1 179 ? -17.460 4.294 29.443 1.00 84.06 179 PRO A O 1
ATOM 1403 N N . TYR A 1 180 ? -16.367 2.972 27.983 1.00 84.12 180 TYR A N 1
ATOM 1404 C CA . TYR A 1 180 ? -15.044 3.576 28.119 1.00 84.12 180 TYR A CA 1
ATOM 1405 C C . TYR A 1 180 ? -15.029 5.077 27.796 1.00 84.12 180 TYR A C 1
ATOM 1407 O O . TYR A 1 180 ? -14.291 5.826 28.425 1.00 84.12 180 TYR A O 1
ATOM 1415 N N . CYS A 1 181 ? -15.850 5.538 26.849 1.00 87.44 181 CYS A N 1
ATOM 1416 C CA . CYS A 1 181 ? -15.839 6.930 26.396 1.00 87.44 181 CYS A CA 1
ATOM 1417 C C . CYS A 1 181 ? -16.411 7.925 27.415 1.00 87.44 181 CYS A C 1
ATOM 1419 O O . CYS A 1 181 ? -16.106 9.114 27.329 1.00 87.44 181 CYS A O 1
ATOM 1421 N N . TYR A 1 182 ? -17.191 7.443 28.385 1.00 86.88 182 TYR A N 1
ATOM 1422 C CA . TYR A 1 182 ? -17.840 8.259 29.417 1.00 86.88 182 TYR A CA 1
ATOM 1423 C C . TYR A 1 182 ? -17.072 8.280 30.747 1.00 86.88 182 TYR A C 1
ATOM 1425 O O . TYR A 1 182 ? -17.554 8.848 31.723 1.00 86.88 182 TYR A O 1
ATOM 1433 N N . GLN A 1 183 ? -15.897 7.651 30.791 1.00 90.56 183 GLN A N 1
ATOM 1434 C CA . GLN A 1 183 ? -15.037 7.611 31.972 1.00 90.56 183 GLN A CA 1
ATOM 1435 C C . GLN A 1 183 ? -14.084 8.811 32.007 1.00 90.56 183 GLN A C 1
ATOM 1437 O O . GLN A 1 183 ? -13.979 9.589 31.049 1.00 90.56 183 GLN A O 1
ATOM 1442 N N . ASP A 1 184 ? -13.366 8.961 33.117 1.00 91.81 184 ASP A N 1
ATOM 1443 C CA . ASP A 1 184 ? -12.354 10.000 33.275 1.00 91.81 184 ASP A CA 1
ATOM 1444 C C . ASP A 1 184 ? -11.181 9.848 32.280 1.00 91.81 184 ASP A C 1
ATOM 1446 O O . ASP A 1 184 ? -11.100 8.922 31.464 1.00 91.81 184 ASP A O 1
ATOM 1450 N N . ALA A 1 185 ? -10.294 10.843 32.257 1.00 88.31 185 ALA A N 1
ATOM 1451 C CA . ALA A 1 185 ? -9.182 10.882 31.310 1.00 88.31 185 ALA A CA 1
ATOM 1452 C C . ALA A 1 185 ? -8.170 9.744 31.524 1.00 88.31 185 ALA A C 1
ATOM 1454 O O . ALA A 1 185 ? -7.715 9.161 30.538 1.00 88.31 185 ALA A O 1
ATOM 1455 N N . ASP A 1 186 ? -7.866 9.395 32.774 1.00 90.31 186 ASP A N 1
ATOM 1456 C CA . ASP A 1 186 ? -6.868 8.378 33.102 1.00 90.31 186 ASP A CA 1
ATOM 1457 C C . ASP A 1 186 ? -7.387 6.989 32.735 1.00 90.31 186 ASP A C 1
ATOM 1459 O O . ASP A 1 186 ? -6.681 6.199 32.101 1.00 90.31 186 ASP A O 1
ATOM 1463 N N . TYR A 1 187 ? -8.659 6.716 33.031 1.00 90.12 187 TYR A N 1
ATOM 1464 C CA . TYR A 1 187 ? -9.299 5.464 32.649 1.00 90.12 187 TYR A CA 1
ATOM 1465 C C . TYR A 1 187 ? -9.332 5.277 31.128 1.00 90.12 187 TYR A C 1
ATOM 1467 O O . TYR A 1 187 ? -9.031 4.191 30.622 1.00 90.12 187 TYR A O 1
ATOM 1475 N N . ARG A 1 188 ? -9.645 6.342 30.376 1.00 90.25 188 ARG A N 1
ATOM 1476 C CA . ARG A 1 188 ? -9.624 6.318 28.905 1.00 90.25 188 ARG A CA 1
ATOM 1477 C C . ARG A 1 188 ? -8.233 6.053 28.347 1.00 90.25 188 ARG A C 1
ATOM 1479 O O . ARG A 1 188 ? -8.115 5.283 27.398 1.00 90.25 188 ARG A O 1
ATOM 1486 N N . LEU A 1 189 ? -7.194 6.646 28.933 1.00 90.75 189 LEU A N 1
ATOM 1487 C CA . LEU A 1 189 ? -5.807 6.400 28.535 1.00 90.75 189 LEU A CA 1
ATOM 1488 C C . LEU A 1 189 ? -5.402 4.940 28.766 1.00 90.75 189 LEU A C 1
ATOM 1490 O O . LEU A 1 189 ? -4.852 4.314 27.862 1.00 90.75 189 LEU A O 1
ATOM 1494 N N . GLN A 1 190 ? -5.750 4.365 29.920 1.00 89.81 190 GLN A N 1
ATOM 1495 C CA . GLN A 1 190 ? -5.495 2.948 30.219 1.00 89.81 190 GLN A CA 1
ATOM 1496 C C . GLN A 1 190 ? -6.255 1.997 29.278 1.00 89.81 190 GLN A C 1
ATOM 1498 O O . GLN A 1 190 ? -5.801 0.889 29.006 1.00 89.81 190 GLN A O 1
ATOM 1503 N N . HIS A 1 191 ? -7.404 2.428 28.752 1.00 92.12 191 HIS A N 1
ATOM 1504 C CA . HIS A 1 191 ? -8.273 1.632 27.879 1.00 92.12 191 HIS A CA 1
ATOM 1505 C C . HIS A 1 191 ? -8.223 2.073 26.408 1.00 92.12 191 HIS A C 1
ATOM 1507 O O . HIS A 1 191 ? -9.103 1.704 25.626 1.00 92.12 191 HIS A O 1
ATOM 1513 N N . ALA A 1 192 ? -7.194 2.823 26.007 1.00 93.69 192 ALA A N 1
ATOM 1514 C CA . ALA A 1 192 ? -7.089 3.412 24.677 1.00 93.69 192 ALA A CA 1
ATOM 1515 C C . ALA A 1 192 ? -7.212 2.363 23.558 1.00 93.69 192 ALA A C 1
ATOM 1517 O O . ALA A 1 192 ? -8.101 2.481 22.720 1.00 93.69 192 ALA A O 1
ATOM 1518 N N . SER A 1 193 ? -6.426 1.278 23.588 1.00 94.44 193 SER A N 1
ATOM 1519 C CA . SER A 1 193 ? -6.516 0.203 22.580 1.00 94.44 193 SER A CA 1
ATOM 1520 C C . SER A 1 193 ? -7.920 -0.415 22.493 1.00 94.44 193 SER A C 1
ATOM 1522 O O . SER A 1 193 ? -8.398 -0.730 21.404 1.00 94.44 193 SER A O 1
ATOM 1524 N N . LYS A 1 194 ? -8.640 -0.540 23.620 1.00 93.06 194 LYS A N 1
ATOM 1525 C CA . LYS A 1 194 ? -10.027 -1.044 23.627 1.00 93.06 194 LYS A CA 1
ATOM 1526 C C . LYS A 1 194 ? -10.970 -0.063 22.930 1.00 93.06 194 LYS A C 1
ATOM 1528 O O . LYS A 1 194 ? -11.785 -0.496 22.121 1.00 93.06 194 LYS A O 1
ATOM 1533 N N . ILE A 1 195 ? -10.833 1.239 23.190 1.00 94.62 195 ILE A N 1
ATOM 1534 C CA . ILE A 1 195 ? -11.613 2.290 22.517 1.00 94.62 195 ILE A CA 1
ATOM 1535 C C . ILE A 1 195 ? -11.347 2.275 21.006 1.00 94.62 195 ILE A C 1
ATOM 1537 O O . ILE A 1 195 ? -12.294 2.200 20.222 1.00 94.62 195 ILE A O 1
ATOM 1541 N N . LEU A 1 196 ? -10.074 2.286 20.597 1.00 95.31 196 LEU A N 1
ATOM 1542 C CA . LEU A 1 196 ? -9.678 2.298 19.185 1.00 95.31 196 LEU A CA 1
ATOM 1543 C C . LEU A 1 196 ? -10.120 1.021 18.455 1.00 95.31 196 LEU A C 1
ATOM 1545 O O . LEU A 1 196 ? -10.575 1.083 17.316 1.00 95.31 196 LEU A O 1
ATOM 1549 N N . THR A 1 197 ? -10.061 -0.134 19.127 1.00 94.19 197 THR A N 1
ATOM 1550 C CA . THR A 1 197 ? -10.568 -1.404 18.586 1.00 94.19 197 THR A CA 1
ATOM 1551 C C . THR A 1 197 ? -12.067 -1.344 18.320 1.00 94.19 197 THR A C 1
ATOM 1553 O O . THR A 1 197 ? -12.511 -1.784 17.264 1.00 94.19 197 THR A O 1
ATOM 1556 N N . GLN A 1 198 ? -12.859 -0.810 19.253 1.00 92.94 198 GLN A N 1
ATOM 1557 C CA . GLN A 1 198 ? -14.310 -0.712 19.066 1.00 92.94 198 GLN A CA 1
ATOM 1558 C C . GLN A 1 198 ? -14.666 0.242 17.930 1.00 92.94 198 GLN A C 1
ATOM 1560 O O . GLN A 1 198 ? -15.487 -0.107 17.086 1.00 92.94 198 GLN A O 1
ATOM 1565 N N . TYR A 1 199 ? -13.986 1.386 17.858 1.00 94.44 199 TYR A N 1
ATOM 1566 C CA . TYR A 1 199 ? -14.125 2.304 16.734 1.00 94.44 199 TYR A CA 1
ATOM 1567 C C . TYR A 1 199 ? -13.852 1.607 15.399 1.00 94.44 199 TYR A C 1
ATOM 1569 O O . TYR A 1 199 ? -14.686 1.650 14.497 1.00 94.44 199 TYR A O 1
ATOM 1577 N N . TRP A 1 200 ? -12.718 0.908 15.286 1.00 93.81 200 TRP A N 1
ATOM 1578 C CA . TRP A 1 200 ? -12.364 0.199 14.060 1.00 93.81 200 TRP A CA 1
ATOM 1579 C C . TRP A 1 200 ? -13.410 -0.870 13.708 1.00 93.81 200 TRP A C 1
ATOM 1581 O O . TRP A 1 200 ? -13.875 -0.924 12.575 1.00 93.81 200 TRP A O 1
ATOM 1591 N N . ARG A 1 201 ? -13.870 -1.671 14.676 1.00 91.56 201 ARG A N 1
ATOM 1592 C CA . ARG A 1 201 ? -14.893 -2.705 14.434 1.00 91.56 201 ARG A CA 1
ATOM 1593 C C . ARG A 1 201 ? -16.200 -2.123 13.898 1.00 91.56 201 ARG A C 1
ATOM 1595 O O . ARG A 1 201 ? -16.781 -2.711 12.991 1.00 91.56 201 ARG A O 1
ATOM 1602 N N . ILE A 1 202 ? -16.627 -0.969 14.407 1.00 91.12 202 ILE A N 1
ATOM 1603 C CA . ILE A 1 202 ? -17.858 -0.303 13.962 1.00 91.12 202 ILE A CA 1
ATOM 1604 C C . ILE A 1 202 ? -17.687 0.306 12.560 1.00 91.12 202 ILE A C 1
ATOM 1606 O O . ILE A 1 202 ? -18.584 0.160 11.735 1.00 91.12 202 ILE A O 1
ATOM 1610 N N . HIS A 1 203 ? -16.540 0.928 12.263 1.00 91.69 203 HIS A N 1
ATOM 1611 C CA . HIS A 1 203 ? -16.378 1.775 11.072 1.00 91.69 203 HIS A CA 1
ATOM 1612 C C . HIS A 1 203 ? -15.459 1.219 9.969 1.00 91.69 203 HIS A C 1
ATOM 1614 O O . HIS A 1 203 ? -15.322 1.850 8.922 1.00 91.69 203 HIS A O 1
ATOM 1620 N N . HIS A 1 204 ? -14.812 0.058 10.128 1.00 91.00 204 HIS A N 1
ATOM 1621 C CA . HIS A 1 204 ? -13.853 -0.442 9.122 1.00 91.00 204 HIS A CA 1
ATOM 1622 C C . HIS A 1 204 ? -14.486 -0.647 7.738 1.00 91.00 204 HIS A C 1
ATOM 1624 O O . HIS A 1 204 ? -13.835 -0.413 6.722 1.00 91.00 204 HIS A O 1
ATOM 1630 N N . ARG A 1 205 ? -15.772 -1.020 7.683 1.00 88.12 205 ARG A N 1
ATOM 1631 C CA . ARG A 1 205 ? -16.528 -1.163 6.425 1.00 88.12 205 ARG A CA 1
ATOM 1632 C C . ARG A 1 205 ? -16.771 0.164 5.707 1.00 88.12 205 ARG A C 1
ATOM 1634 O O . ARG A 1 205 ? -17.022 0.168 4.509 1.00 88.12 205 ARG A O 1
ATOM 1641 N N . GLU A 1 206 ? -16.664 1.275 6.428 1.00 90.25 206 GLU A N 1
ATOM 1642 C CA . GLU A 1 206 ? -16.757 2.641 5.902 1.00 90.25 206 GLU A CA 1
ATOM 1643 C C . GLU A 1 206 ? -15.374 3.194 5.506 1.00 90.25 206 GLU A C 1
ATOM 1645 O O . GLU A 1 206 ? -15.263 4.338 5.074 1.00 90.25 206 GLU A O 1
ATOM 1650 N N . GLY A 1 207 ? -14.312 2.389 5.636 1.00 87.06 207 GLY A N 1
ATOM 1651 C CA . GLY A 1 207 ? -12.938 2.773 5.310 1.00 87.06 207 GLY A CA 1
ATOM 1652 C C . GLY A 1 207 ? -12.113 3.265 6.501 1.00 87.06 207 GLY A C 1
ATOM 1653 O O . GLY A 1 207 ? -11.008 3.770 6.300 1.00 87.06 207 GLY A O 1
ATOM 1654 N N . ALA A 1 208 ? -12.601 3.116 7.738 1.00 91.25 208 ALA A N 1
ATOM 1655 C CA . ALA A 1 208 ? -11.810 3.455 8.916 1.00 91.25 208 ALA A CA 1
ATOM 1656 C C . ALA A 1 208 ? -10.554 2.575 9.033 1.00 91.25 208 ALA A C 1
ATOM 1658 O O . ALA A 1 208 ? -10.600 1.350 8.883 1.00 91.25 208 ALA A O 1
ATOM 1659 N N . THR A 1 209 ? -9.425 3.202 9.361 1.00 91.38 209 THR A N 1
ATOM 1660 C CA . THR A 1 209 ? -8.137 2.528 9.561 1.00 91.38 209 THR A CA 1
ATOM 1661 C C . THR A 1 209 ? -7.783 2.463 11.045 1.00 91.38 209 THR A C 1
ATOM 1663 O O . THR A 1 209 ? -8.373 3.147 11.879 1.00 91.38 209 THR A O 1
ATOM 1666 N N . CYS A 1 210 ? -6.814 1.616 11.383 1.00 93.31 210 CYS A N 1
ATOM 1667 C CA . CYS A 1 210 ? -6.261 1.508 12.733 1.00 93.31 210 CYS A CA 1
ATOM 1668 C C . CYS A 1 210 ? -4.949 2.311 12.892 1.00 93.31 210 CYS A C 1
ATOM 1670 O O . CYS A 1 210 ? -4.213 2.139 13.852 1.00 93.31 210 CYS A O 1
ATOM 1672 N N . ASP A 1 211 ? -4.626 3.203 11.956 1.00 91.12 211 ASP A N 1
ATOM 1673 C CA . ASP A 1 211 ? -3.354 3.930 11.999 1.00 91.12 211 ASP A CA 1
ATOM 1674 C C . ASP A 1 211 ? -3.341 5.022 13.091 1.00 91.12 211 ASP A C 1
ATOM 1676 O O . ASP A 1 211 ? -2.405 5.099 13.890 1.00 91.12 211 ASP A O 1
ATOM 1680 N N . PHE A 1 212 ? -4.421 5.812 13.178 1.00 93.50 212 PHE A N 1
ATOM 1681 C CA . PHE A 1 212 ? -4.594 6.915 14.139 1.00 93.50 212 PHE A CA 1
ATOM 1682 C C . PHE A 1 212 ? -3.372 7.850 14.234 1.00 93.50 212 PHE A C 1
ATOM 1684 O O . PHE A 1 212 ? -2.859 8.106 15.321 1.00 93.50 212 PHE A O 1
ATOM 1691 N N . ASP A 1 213 ? -2.912 8.376 13.096 1.00 90.56 213 ASP A N 1
ATOM 1692 C CA . ASP A 1 213 ? -1.677 9.171 12.995 1.00 90.56 213 ASP A CA 1
ATOM 1693 C C . ASP A 1 213 ? -0.428 8.359 13.401 1.00 90.56 213 ASP A C 1
ATOM 1695 O O . ASP A 1 213 ? 0.453 8.829 14.126 1.00 90.56 213 ASP A O 1
ATOM 1699 N N . GLY A 1 214 ? -0.367 7.102 12.964 1.00 89.81 214 GLY A N 1
ATOM 1700 C CA . GLY A 1 214 ? 0.758 6.198 13.175 1.00 89.81 214 GLY A CA 1
ATOM 1701 C C . GLY A 1 214 ? 0.943 5.664 14.596 1.00 89.81 214 GLY A C 1
ATOM 1702 O O . GLY A 1 214 ? 1.938 4.972 14.833 1.00 89.81 214 GLY A O 1
ATOM 1703 N N . ILE A 1 215 ? 0.045 5.940 15.547 1.00 95.06 215 ILE A N 1
ATOM 1704 C CA . ILE A 1 215 ? 0.203 5.501 16.947 1.00 95.06 215 ILE A CA 1
ATOM 1705 C C . ILE A 1 215 ? -0.289 4.083 17.213 1.00 95.06 215 ILE A C 1
ATOM 1707 O O . ILE A 1 215 ? 0.057 3.508 18.248 1.00 95.06 215 ILE A O 1
ATOM 1711 N N . ALA A 1 216 ? -1.118 3.543 16.326 1.00 95.06 216 ALA A N 1
ATOM 1712 C CA . ALA A 1 216 ? -1.729 2.240 16.496 1.00 95.06 216 ALA A CA 1
ATOM 1713 C C . ALA A 1 216 ? -1.481 1.342 15.280 1.00 95.06 216 ALA A C 1
ATOM 1715 O O . ALA A 1 216 ? -1.025 1.780 14.222 1.00 95.06 216 ALA A O 1
ATOM 1716 N N . GLU A 1 217 ? -1.682 0.047 15.485 1.00 92.38 217 GLU A N 1
ATOM 1717 C CA . GLU A 1 217 ? -1.512 -0.987 14.477 1.00 92.38 217 GLU A CA 1
ATOM 1718 C C . GLU A 1 217 ? -2.584 -2.068 14.609 1.00 92.38 217 GLU A C 1
ATOM 1720 O O . GLU A 1 217 ? -3.093 -2.353 15.699 1.00 92.38 217 GLU A O 1
ATOM 1725 N N . LEU A 1 218 ? -2.949 -2.652 13.467 1.00 91.50 218 LEU A N 1
ATOM 1726 C CA . LEU A 1 218 ? -3.964 -3.692 13.392 1.00 91.50 218 LEU A CA 1
ATOM 1727 C C . LEU A 1 218 ? -3.304 -5.056 13.584 1.00 91.50 218 LEU A C 1
ATOM 1729 O O . LEU A 1 218 ? -2.479 -5.469 12.769 1.00 91.50 218 LEU A O 1
ATOM 1733 N N . LEU A 1 219 ? -3.696 -5.767 14.636 1.00 90.19 219 LEU A N 1
ATOM 1734 C CA . LEU A 1 219 ? -3.143 -7.075 14.978 1.00 90.19 219 LEU A CA 1
ATOM 1735 C C . LEU A 1 219 ? -4.255 -8.125 15.018 1.00 90.19 219 LEU A C 1
ATOM 1737 O O . LEU A 1 219 ? -5.356 -7.820 15.485 1.00 90.19 219 LEU A O 1
ATOM 1741 N N . PRO A 1 220 ? -4.004 -9.359 14.542 1.00 88.00 220 PRO A N 1
ATOM 1742 C CA . PRO A 1 220 ? -4.981 -10.425 14.685 1.00 88.00 220 PRO A CA 1
ATOM 1743 C C . PRO A 1 220 ? -5.186 -10.757 16.166 1.00 88.00 220 PRO A C 1
ATOM 1745 O O . PRO A 1 220 ? -4.229 -10.772 16.940 1.00 88.00 220 PRO A O 1
ATOM 1748 N N . ASP A 1 221 ? -6.421 -11.075 16.557 1.00 82.94 221 ASP A N 1
ATOM 1749 C CA . ASP A 1 221 ? -6.821 -11.289 17.958 1.00 82.94 221 ASP A CA 1
ATOM 1750 C C . ASP A 1 221 ? -5.951 -12.328 18.693 1.00 82.94 221 ASP A C 1
ATOM 1752 O O . ASP A 1 221 ? -5.772 -12.231 19.908 1.00 82.94 221 ASP A O 1
ATOM 1756 N N . TRP A 1 222 ? -5.405 -13.306 17.960 1.00 76.12 222 TRP A N 1
ATOM 1757 C CA . TRP A 1 222 ? -4.571 -14.398 18.473 1.00 76.12 222 TRP A CA 1
ATOM 1758 C C . TRP A 1 222 ? -3.070 -14.092 18.516 1.00 76.12 222 TRP A C 1
ATOM 1760 O O . TRP A 1 222 ? -2.342 -14.819 19.186 1.00 76.12 222 TRP A O 1
ATOM 1770 N N . ALA A 1 223 ? -2.583 -13.029 17.860 1.00 66.81 223 ALA A N 1
ATOM 1771 C CA . ALA A 1 223 ? -1.187 -12.585 18.014 1.00 66.81 223 ALA A CA 1
ATOM 1772 C C . ALA A 1 223 ? -0.891 -12.106 19.450 1.00 66.81 223 ALA A C 1
ATOM 1774 O O . ALA A 1 223 ? 0.242 -11.791 19.806 1.00 66.81 223 ALA A O 1
ATOM 1775 N N . TYR A 1 224 ? -1.927 -12.086 20.283 1.00 53.53 224 TYR A N 1
ATOM 1776 C CA . TYR A 1 224 ? -1.886 -11.793 21.690 1.00 53.53 224 TYR A CA 1
ATOM 1777 C C . TYR A 1 224 ? -1.574 -13.036 22.533 1.00 53.53 224 TYR A C 1
ATOM 1779 O O . TYR A 1 224 ? -2.466 -13.768 22.964 1.00 53.53 224 TYR A O 1
ATOM 1787 N N . GLY A 1 225 ? -0.290 -13.247 22.818 1.00 47.19 225 GLY A N 1
ATOM 1788 C CA . GLY A 1 225 ? 0.112 -13.906 24.057 1.00 47.19 225 GLY A CA 1
ATOM 1789 C C . GLY A 1 225 ? 0.013 -12.887 25.191 1.00 47.19 225 GLY A C 1
ATOM 1790 O O . GLY A 1 225 ? 0.609 -11.825 25.073 1.00 47.19 225 GLY A O 1
ATOM 1791 N N . SER A 1 226 ? -0.771 -13.197 26.230 1.00 42.38 226 SER A N 1
ATOM 1792 C CA . SER A 1 226 ? -0.832 -12.520 27.542 1.00 42.38 226 SER A CA 1
ATOM 1793 C C . SER A 1 226 ? -0.459 -11.028 27.562 1.00 42.38 226 SER A C 1
ATOM 1795 O O . SER A 1 226 ? 0.712 -10.662 27.634 1.00 42.38 226 SER A O 1
ATOM 1797 N N . ASP A 1 227 ? -1.489 -10.195 27.569 1.00 41.75 227 ASP A N 1
ATOM 1798 C CA . ASP A 1 227 ? -1.473 -8.775 27.911 1.00 41.75 227 ASP A CA 1
ATOM 1799 C C . ASP A 1 227 ? -0.354 -8.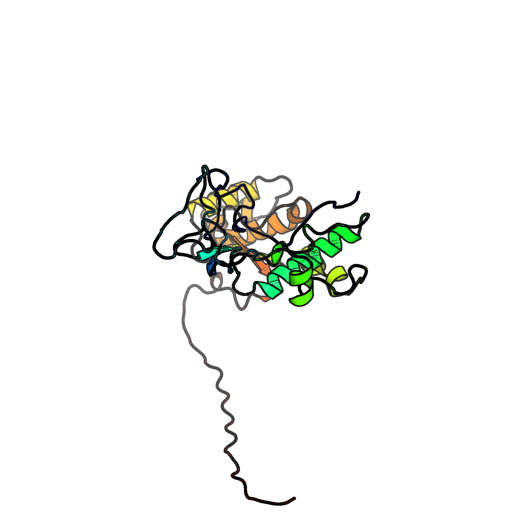338 28.888 1.00 41.75 227 ASP A C 1
ATOM 1801 O O . ASP A 1 227 ? -0.406 -8.674 30.072 1.00 41.75 227 ASP A O 1
ATOM 1805 N N . PRO A 1 228 ? 0.633 -7.530 28.459 1.00 40.41 228 PRO A N 1
ATOM 1806 C CA . PRO A 1 228 ? 1.574 -6.891 29.379 1.00 40.41 228 PRO A CA 1
ATOM 1807 C C . PRO A 1 228 ? 0.931 -5.776 30.223 1.00 40.41 228 PRO A C 1
ATOM 1809 O O . PRO A 1 228 ? 1.489 -5.393 31.249 1.00 40.41 228 PRO A O 1
ATOM 1812 N N . SER A 1 229 ? -0.231 -5.247 29.820 1.00 43.28 229 SER A N 1
ATOM 1813 C CA . SER A 1 229 ? -1.010 -4.279 30.606 1.00 43.28 229 SER A CA 1
ATOM 1814 C C . SER A 1 229 ? -1.872 -4.930 31.695 1.00 43.28 229 SER A C 1
ATOM 1816 O O . SER A 1 229 ? -2.415 -4.217 32.534 1.00 43.28 229 SER A O 1
ATOM 1818 N N . ASP A 1 230 ? -1.916 -6.267 31.755 1.00 42.31 230 ASP A N 1
ATOM 1819 C CA . ASP A 1 230 ? -2.559 -7.023 32.841 1.00 42.31 230 ASP A CA 1
ATOM 1820 C C . ASP A 1 230 ? -1.559 -7.437 33.944 1.00 42.31 230 ASP A C 1
ATOM 1822 O O . ASP A 1 230 ? -1.943 -7.935 35.000 1.00 42.31 230 ASP A O 1
ATOM 1826 N N . THR A 1 231 ? -0.258 -7.169 33.765 1.00 32.91 231 THR A N 1
ATOM 1827 C CA . THR A 1 231 ? 0.757 -7.376 34.811 1.00 32.91 231 THR A CA 1
ATOM 1828 C C . THR A 1 231 ? 1.797 -6.258 34.832 1.00 32.91 231 THR A C 1
ATOM 1830 O O . THR A 1 231 ? 2.935 -6.412 34.381 1.00 32.91 231 THR A O 1
ATOM 1833 N N . MET A 1 232 ? 1.443 -5.129 35.442 1.00 30.89 232 MET A N 1
ATOM 1834 C CA . MET A 1 232 ? 2.439 -4.212 35.996 1.00 30.89 232 MET A CA 1
ATOM 1835 C C . MET A 1 232 ? 3.052 -4.896 37.231 1.00 30.89 232 MET A C 1
ATOM 1837 O O . MET A 1 232 ? 2.460 -4.817 38.291 1.00 30.89 232 MET A O 1
ATOM 1841 N N . TYR A 1 233 ? 4.133 -5.668 37.049 1.00 31.45 233 TYR A N 1
ATOM 1842 C CA . TYR A 1 233 ? 5.184 -6.114 38.000 1.00 31.45 233 TYR A CA 1
ATOM 1843 C C . TYR A 1 233 ? 5.845 -7.384 37.410 1.00 31.45 233 TYR A C 1
ATOM 1845 O O . TYR A 1 233 ? 5.274 -8.469 37.456 1.00 31.45 233 TYR A O 1
ATOM 1853 N N . GLY A 1 234 ? 7.047 -7.271 36.827 1.00 27.23 234 GLY A N 1
ATOM 1854 C CA . GLY A 1 234 ? 7.850 -8.448 36.428 1.00 27.23 234 GLY A CA 1
ATOM 1855 C C . GLY A 1 234 ? 8.524 -9.138 37.631 1.00 27.23 234 GLY A C 1
ATOM 1856 O O . GLY A 1 234 ? 8.330 -8.686 38.761 1.00 27.23 234 GLY A O 1
ATOM 1857 N N . PRO A 1 235 ? 9.413 -10.143 37.450 1.00 39.03 235 PRO A N 1
ATOM 1858 C CA . PRO A 1 235 ? 9.763 -10.900 36.239 1.00 39.03 235 PRO A CA 1
ATOM 1859 C C . PRO A 1 235 ? 9.695 -12.438 36.446 1.00 39.03 235 PRO A C 1
ATOM 1861 O O . PRO A 1 235 ? 9.666 -12.914 37.580 1.00 39.03 235 PRO A O 1
ATOM 1864 N N . ARG A 1 236 ? 9.811 -13.233 35.367 1.00 27.75 236 ARG A N 1
ATOM 1865 C CA . ARG A 1 236 ? 10.679 -14.436 35.323 1.00 27.75 236 ARG A CA 1
ATOM 1866 C C . ARG A 1 236 ? 10.737 -15.057 33.927 1.00 27.75 236 ARG A C 1
ATOM 1868 O O . ARG A 1 236 ? 9.745 -15.520 33.380 1.00 27.75 236 ARG A O 1
ATOM 1875 N N . LEU A 1 237 ? 11.963 -15.112 33.415 1.00 39.25 237 LEU A N 1
ATOM 1876 C CA . LEU A 1 237 ? 12.419 -16.060 32.408 1.00 39.25 237 LEU A CA 1
ATOM 1877 C C . LEU A 1 237 ? 11.999 -17.485 32.794 1.00 39.25 237 LEU A C 1
ATOM 1879 O O . LEU A 1 237 ? 12.377 -17.960 33.866 1.00 39.25 237 LEU A O 1
ATOM 1883 N N . LEU A 1 238 ? 11.322 -18.186 31.889 1.00 31.34 238 LEU A N 1
ATOM 1884 C CA . LEU A 1 238 ? 11.364 -19.643 31.829 1.00 31.34 238 LEU A CA 1
ATOM 1885 C C . LEU A 1 238 ? 11.608 -20.056 30.380 1.00 31.34 238 LEU A C 1
ATOM 1887 O O . LEU A 1 238 ? 10.724 -20.017 29.529 1.00 31.34 238 LEU A O 1
ATOM 1891 N N . ALA A 1 239 ? 12.859 -20.429 30.121 1.00 30.77 239 ALA A N 1
ATOM 1892 C CA . ALA A 1 239 ? 13.241 -21.211 28.961 1.00 30.77 239 ALA A CA 1
ATOM 1893 C C . ALA A 1 239 ? 12.432 -22.525 28.929 1.00 30.77 239 ALA A C 1
ATOM 1895 O O . ALA A 1 239 ? 12.191 -23.107 29.995 1.00 30.77 239 ALA A O 1
ATOM 1896 N N . PRO A 1 240 ? 12.073 -23.060 27.749 1.00 30.80 240 PRO A N 1
ATOM 1897 C CA . PRO A 1 240 ? 11.568 -24.417 27.658 1.00 30.80 240 PRO A CA 1
ATOM 1898 C C . PRO A 1 240 ? 12.708 -25.375 28.008 1.00 30.80 240 PRO A C 1
ATOM 1900 O O . PRO A 1 240 ? 13.652 -25.592 27.247 1.00 30.80 240 PRO A O 1
ATOM 1903 N N . SER A 1 241 ? 12.618 -25.947 29.200 1.00 32.34 241 SER A N 1
ATOM 1904 C CA . SER A 1 241 ? 13.345 -27.147 29.579 1.00 32.34 241 SER A CA 1
ATOM 1905 C C . SER A 1 241 ? 12.793 -28.295 28.736 1.00 32.34 241 SER A C 1
ATOM 1907 O O . SER A 1 241 ? 11.674 -28.758 28.929 1.00 32.34 241 SER A O 1
ATOM 1909 N N . GLY A 1 242 ? 13.575 -28.720 27.746 1.00 29.84 242 GLY A N 1
ATOM 1910 C CA . GLY A 1 242 ? 13.165 -29.766 26.814 1.00 29.84 242 GLY A CA 1
ATOM 1911 C C . GLY A 1 242 ? 14.297 -30.316 25.957 1.00 29.84 242 GLY A C 1
ATOM 1912 O O . GLY A 1 242 ? 14.054 -30.762 24.842 1.00 29.84 242 GLY A O 1
ATOM 1913 N N . LEU A 1 243 ? 15.536 -30.303 26.459 1.00 30.83 243 LEU A N 1
ATOM 1914 C CA . LEU A 1 243 ? 16.605 -31.117 25.889 1.00 30.83 243 LEU A CA 1
ATOM 1915 C C . LEU A 1 243 ? 16.273 -32.594 26.169 1.00 30.83 243 LEU A C 1
ATOM 1917 O O . LEU A 1 243 ? 16.503 -33.099 27.266 1.00 30.83 24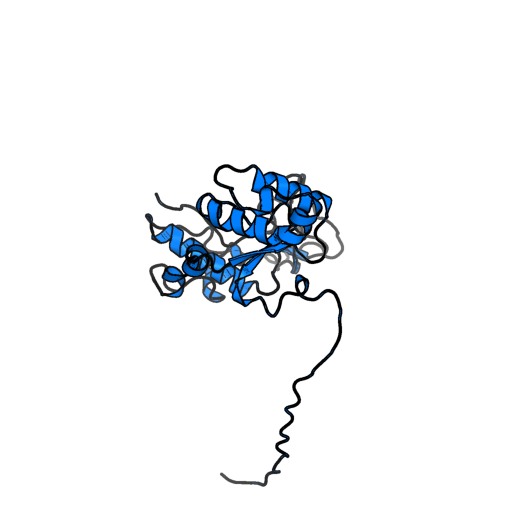3 LEU A O 1
ATOM 1921 N N . ARG A 1 244 ? 15.755 -33.318 25.174 1.00 32.50 244 ARG A N 1
ATOM 1922 C CA . ARG A 1 244 ? 16.072 -34.744 25.042 1.00 32.50 244 ARG A CA 1
ATOM 1923 C C . ARG A 1 244 ? 17.168 -34.864 24.000 1.00 32.50 244 ARG A C 1
ATOM 1925 O O . ARG A 1 244 ? 16.909 -34.893 22.802 1.00 32.50 244 ARG A O 1
ATOM 1932 N N . ALA A 1 245 ? 18.399 -34.918 24.496 1.00 30.73 245 ALA A N 1
ATOM 1933 C CA . ALA A 1 245 ? 19.554 -35.342 23.732 1.00 30.73 245 ALA A CA 1
ATOM 1934 C C . ALA A 1 245 ? 19.283 -36.727 23.120 1.00 30.73 245 ALA A C 1
ATOM 1936 O O . ALA A 1 245 ? 19.033 -37.694 23.840 1.00 30.73 245 ALA A O 1
ATOM 1937 N N . ARG A 1 246 ? 19.352 -36.833 21.791 1.00 32.03 246 ARG A N 1
ATOM 1938 C CA . ARG A 1 246 ? 19.749 -38.081 21.137 1.00 32.03 246 ARG A CA 1
ATOM 1939 C C . ARG A 1 246 ? 21.207 -37.909 20.732 1.00 32.03 246 ARG A C 1
ATOM 1941 O O . ARG A 1 246 ? 21.523 -37.075 19.890 1.00 32.03 246 ARG A O 1
ATOM 1948 N N . LEU A 1 247 ? 22.074 -38.651 21.413 1.00 33.12 247 LEU A N 1
ATOM 1949 C CA . LEU A 1 247 ? 23.484 -38.826 21.070 1.00 33.12 247 LEU A CA 1
ATOM 1950 C C . LEU A 1 247 ? 23.632 -39.459 19.670 1.00 33.12 247 LEU A C 1
ATOM 1952 O O . LEU A 1 247 ? 22.719 -40.159 19.221 1.00 33.12 247 LEU A O 1
ATOM 1956 N N . PRO A 1 248 ? 24.772 -39.235 18.993 1.00 32.44 248 PRO A N 1
ATOM 1957 C CA . PRO A 1 248 ? 25.011 -39.695 17.636 1.00 32.44 248 PRO A CA 1
ATOM 1958 C C . PRO A 1 248 ? 25.429 -41.169 17.645 1.00 32.44 248 PRO A C 1
ATOM 1960 O O . PRO A 1 248 ? 26.297 -41.577 18.416 1.00 32.44 248 PRO A O 1
ATOM 1963 N N . LEU A 1 249 ? 24.843 -41.970 16.758 1.00 33.00 249 LEU A N 1
ATOM 1964 C CA . LEU A 1 249 ? 25.396 -43.271 16.392 1.00 33.00 249 LEU A CA 1
ATOM 1965 C C . LEU A 1 249 ? 26.278 -43.065 15.161 1.00 33.00 249 LEU A C 1
ATOM 1967 O O . LEU A 1 249 ? 25.794 -42.758 14.073 1.00 33.00 249 LEU A O 1
ATOM 1971 N N . HIS A 1 250 ? 27.586 -43.178 15.381 1.00 33.72 250 HIS A N 1
ATOM 1972 C CA . HIS A 1 250 ? 28.589 -43.296 14.334 1.00 33.72 250 HIS A CA 1
ATOM 1973 C C . HIS A 1 250 ? 28.259 -44.455 13.379 1.00 33.72 250 HIS A C 1
ATOM 1975 O O . HIS A 1 250 ? 27.805 -45.519 13.800 1.00 33.72 250 HIS A O 1
ATOM 1981 N N . ALA A 1 251 ? 28.538 -44.215 12.096 1.00 36.53 251 ALA A N 1
ATOM 1982 C CA . ALA A 1 251 ? 28.557 -45.184 11.003 1.00 36.53 251 ALA A CA 1
ATOM 1983 C C . ALA A 1 251 ? 29.472 -46.397 11.288 1.00 36.53 251 ALA A C 1
ATOM 1985 O O . ALA A 1 251 ? 30.347 -46.321 12.156 1.00 36.53 251 ALA A O 1
ATOM 1986 N N . PRO A 1 252 ? 29.351 -47.476 10.491 1.00 38.16 252 PRO A N 1
ATOM 1987 C CA . PRO A 1 252 ? 30.310 -47.601 9.387 1.00 38.16 252 PRO A CA 1
ATOM 1988 C C . PRO A 1 252 ? 29.778 -48.207 8.062 1.00 38.16 252 PRO A C 1
ATOM 1990 O O . PRO A 1 252 ? 28.926 -49.084 8.055 1.00 38.16 252 PRO A O 1
ATOM 1993 N N . LEU A 1 253 ? 30.386 -47.719 6.967 1.00 31.31 253 LEU A N 1
ATOM 1994 C CA . LEU A 1 253 ? 30.924 -48.407 5.768 1.00 31.31 253 LEU A CA 1
ATOM 1995 C C . LEU A 1 253 ? 30.072 -49.381 4.900 1.00 31.31 253 LEU A C 1
ATOM 1997 O O . LEU A 1 253 ? 29.766 -50.491 5.309 1.00 31.31 253 LEU A O 1
ATOM 2001 N N . VAL A 1 254 ? 30.003 -49.005 3.605 1.00 29.83 254 VAL A N 1
ATOM 2002 C CA . VAL A 1 254 ? 30.360 -49.785 2.380 1.00 29.83 254 VAL A CA 1
ATOM 2003 C C . VAL A 1 254 ? 29.307 -50.618 1.612 1.00 29.83 254 VAL A C 1
ATOM 2005 O O . VAL A 1 254 ? 28.630 -51.471 2.170 1.00 29.83 254 VAL A O 1
ATOM 2008 N N . ALA A 1 255 ? 29.385 -50.423 0.276 1.00 30.66 255 ALA A N 1
ATOM 2009 C CA . ALA A 1 255 ? 28.877 -51.177 -0.892 1.00 30.66 255 ALA A CA 1
ATOM 2010 C C . ALA A 1 255 ? 27.367 -51.036 -1.177 1.00 30.66 255 ALA A C 1
ATOM 2012 O O . ALA A 1 255 ? 26.557 -51.185 -0.274 1.00 30.66 255 ALA A O 1
ATOM 2013 N N . ILE A 1 256 ? 26.889 -50.728 -2.390 1.00 37.50 256 ILE A N 1
ATOM 2014 C CA . ILE A 1 256 ? 27.364 -50.926 -3.777 1.00 37.50 256 ILE A CA 1
ATOM 2015 C C . ILE A 1 256 ? 27.055 -49.665 -4.598 1.00 37.50 256 ILE A C 1
ATOM 2017 O O . ILE A 1 256 ? 25.998 -49.051 -4.328 1.00 37.50 256 ILE A O 1
#

Radius of gyration: 24.89 Å; Cα contacts (8 Å, |Δi|>4): 347; chains: 1; bounding box: 53×71×64 Å

pLDDT: mean 82.94, std 19.26, range [27.23, 97.81]

Secondary structure (DSSP, 8-state):
--EEEE-S-SSS-STTTTSTT---TT--SSPPEEEEPPPPTT-TTSTT-SPPTT-S--SS--SS----BTTEEEE-PPPTTHHHHHHHHHHHHHHHHHTTT-EEES-S--SS-GGG-HHHHHHTTSS-SSTT---HHHHTTTHHHHTT-EEEEE-TT--HHHHHHHHHHHHTSTT---GGGGS-HHHHHHTHHHHHHHHHHHHGGGT--S-TTTTEEEEETTS--S-GGG--S-----------------------

Mean predicted aligned error: 10.82 Å

InterPro domains:
  IPR017853 Glycoside hydrolase superfamily [SSF51445] (1-133)

Solvent-accessible surface area (backbone atoms only — not comparable to full-atom values): 15318 Å² total; per-residue (Å²): 110,62,44,74,66,47,62,65,63,90,72,70,31,40,56,33,74,70,31,77,28,12,22,55,85,82,34,55,86,61,85,56,34,74,43,75,52,67,77,44,92,78,38,83,80,37,86,83,36,55,55,55,59,91,39,67,70,64,75,74,72,52,85,19,71,34,48,47,33,45,30,27,29,46,22,59,60,81,52,103,56,39,66,64,52,45,20,53,52,42,24,38,51,47,41,61,34,59,74,59,67,25,74,37,69,42,30,66,66,59,93,81,41,49,46,40,7,50,54,48,28,34,75,73,60,32,40,65,87,52,86,84,67,84,48,71,65,29,76,50,46,55,50,49,64,78,68,60,41,52,38,24,37,65,46,99,80,44,55,65,71,49,50,55,50,43,51,54,52,44,51,68,38,90,89,52,82,56,78,61,67,80,50,58,73,68,59,33,61,79,39,38,39,61,52,49,23,51,43,31,69,74,34,38,92,80,68,48,69,45,38,65,93,74,29,28,41,76,42,52,62,75,80,60,72,76,66,68,88,79,50,94,71,85,87,79,92,77,78,87,87,71,86,76,84,77,80,85,83,79,83,83,86,87,88,134

Nearest PDB structures (foldseek):
  3n9k-assembly1_A  TM=7.007E-01  e=2.935E-04  Candida albicans
  4m81-assembly1_A  TM=7.055E-01  e=1.471E-03  Candida albicans SC5314
  3o6a-assembly1_A  TM=7.030E-01  e=1.657E-03  Candida albicans
  2pc8-assembly1_A  TM=7.066E-01  e=1.759E-03  Candida albicans
  2pf0-assembly1_A  TM=6.952E-01  e=1.982E-03  Candida albicans

Sequence (256 aa):
VVVGEWSLATDNCAMWLNGSNDNLPGYPVVDCAWVRCPPPYMGDEQPGCPPDEAKAEQGPFGTGMSTPRYGWCPVDRPWPDDDAATRRLALKKLNAFQGVSGWFFWNFKTELEPKWSYLAAVERGWMPRDPSAWNDGIENACNLEDRNGFKCQLKHQANPALIVKAIKYACNTTGMSVPYCYQDADYRLQHASKILTQYWRIHHREGATCDFDGIAELLPDWAYGSDPSDTMYGPRLLAPSGLRARLPLHAPLVAI